Protein AF-A0A1A7YDW0-F1 (afdb_monomer)

Structure (mmCIF, N/CA/C/O backbone):
data_AF-A0A1A7YDW0-F1
#
_entry.id   AF-A0A1A7YDW0-F1
#
loop_
_atom_site.group_PDB
_atom_site.id
_atom_site.type_symbol
_atom_site.label_atom_id
_atom_site.label_alt_id
_atom_site.label_comp_id
_atom_site.label_asym_id
_atom_site.label_entity_id
_atom_site.label_seq_id
_atom_site.pdbx_PDB_ins_code
_atom_site.Cartn_x
_atom_site.Cartn_y
_atom_site.Cartn_z
_atom_site.occupancy
_atom_site.B_iso_or_equiv
_atom_site.auth_seq_id
_atom_site.auth_comp_id
_atom_site.auth_asym_id
_atom_site.auth_atom_id
_atom_site.pdbx_PDB_model_num
ATOM 1 N N . LEU A 1 1 ? 49.584 49.340 -18.181 1.00 40.53 1 LEU A N 1
ATOM 2 C CA . LEU A 1 1 ? 50.463 48.205 -17.830 1.00 40.53 1 LEU A CA 1
ATOM 3 C C . LEU A 1 1 ? 49.726 47.311 -16.850 1.00 40.53 1 LEU A C 1
ATOM 5 O O . LEU A 1 1 ? 49.251 47.795 -15.830 1.00 40.53 1 LEU A O 1
ATOM 9 N N . SER A 1 2 ? 49.562 46.062 -17.277 1.00 46.06 2 SER A N 1
ATOM 10 C CA . SER A 1 2 ? 48.830 44.957 -16.660 1.00 46.06 2 SER A CA 1
ATOM 11 C C . SER A 1 2 ? 49.017 44.860 -15.138 1.00 46.06 2 SER A C 1
ATOM 13 O O . SER A 1 2 ? 50.140 44.818 -14.640 1.00 46.06 2 SER A O 1
ATOM 15 N N . LYS A 1 3 ? 47.900 44.795 -14.405 1.00 44.88 3 LYS A N 1
ATOM 16 C CA . LYS A 1 3 ? 47.827 44.070 -13.129 1.00 44.88 3 LYS A CA 1
ATOM 17 C C . LYS A 1 3 ? 46.928 42.851 -13.330 1.00 44.88 3 LYS A C 1
ATOM 19 O O . LYS A 1 3 ? 45.942 42.673 -12.620 1.00 44.88 3 LYS A O 1
ATOM 24 N N . GLU A 1 4 ? 47.242 42.034 -14.330 1.00 51.34 4 GLU A N 1
ATOM 25 C CA . GLU A 1 4 ? 46.789 40.648 -14.338 1.00 51.34 4 GLU A CA 1
ATOM 26 C C . GLU A 1 4 ? 47.361 39.995 -13.085 1.00 51.34 4 GLU A C 1
ATOM 28 O O . GLU A 1 4 ? 48.574 39.884 -12.902 1.00 51.34 4 GLU A O 1
ATOM 33 N N . ARG A 1 5 ? 46.469 39.625 -12.167 1.00 51.72 5 ARG A N 1
ATOM 34 C CA . ARG A 1 5 ? 46.835 38.696 -11.108 1.00 51.72 5 ARG A CA 1
ATOM 35 C C . ARG A 1 5 ? 47.106 37.358 -11.809 1.00 51.72 5 ARG A C 1
ATOM 37 O O . ARG A 1 5 ? 46.200 36.868 -12.476 1.00 51.72 5 ARG A O 1
ATOM 44 N N . PRO A 1 6 ? 48.308 36.774 -11.684 1.00 51.59 6 PRO A N 1
ATOM 45 C CA . PRO A 1 6 ? 48.736 35.635 -12.502 1.00 51.59 6 PRO A CA 1
ATOM 46 C C . PRO A 1 6 ? 48.024 34.310 -12.180 1.00 51.59 6 PRO A C 1
ATOM 48 O O . PRO A 1 6 ? 48.336 33.291 -12.785 1.00 51.59 6 PRO A O 1
ATOM 51 N N . PHE A 1 7 ? 47.058 34.304 -11.256 1.00 53.78 7 PHE A N 1
ATOM 52 C CA . PHE A 1 7 ? 46.314 33.113 -10.861 1.00 53.78 7 PHE A CA 1
ATOM 53 C C . PHE A 1 7 ? 44.828 33.444 -10.711 1.00 53.78 7 PHE A C 1
ATOM 55 O O . PHE A 1 7 ? 44.466 34.426 -10.055 1.00 53.78 7 PHE A O 1
ATOM 62 N N . LEU A 1 8 ? 43.969 32.600 -11.289 1.00 61.53 8 LEU A N 1
ATOM 63 C CA . LEU A 1 8 ? 42.549 32.555 -10.954 1.00 61.53 8 LEU A CA 1
ATOM 64 C C . LEU A 1 8 ? 42.448 32.200 -9.467 1.00 61.53 8 LEU A C 1
ATOM 66 O O . LEU A 1 8 ? 42.789 31.090 -9.063 1.00 61.53 8 LEU A O 1
ATOM 70 N N . LEU A 1 9 ? 42.032 33.158 -8.638 1.00 71.75 9 LEU A N 1
ATOM 71 C CA . LEU A 1 9 ? 41.680 32.879 -7.250 1.00 71.75 9 LEU A CA 1
ATOM 72 C C . LEU A 1 9 ? 40.451 31.971 -7.288 1.00 71.75 9 LEU A C 1
ATOM 74 O O . LEU A 1 9 ? 39.355 32.424 -7.613 1.00 71.75 9 LEU A O 1
ATOM 78 N N . LEU A 1 10 ? 40.663 30.682 -7.026 1.00 79.94 10 LEU A N 1
ATOM 79 C CA . LEU A 1 10 ? 39.571 29.726 -6.944 1.00 79.94 10 LEU A CA 1
ATOM 80 C C . LEU A 1 10 ? 38.625 30.149 -5.806 1.00 79.94 10 LEU A C 1
ATOM 82 O O . LEU A 1 10 ? 39.097 30.617 -4.762 1.00 79.94 10 LEU A O 1
ATOM 86 N N . PRO A 1 11 ? 37.304 29.987 -5.983 1.00 86.50 11 PRO A N 1
ATOM 87 C CA . PRO A 1 11 ? 36.348 30.198 -4.908 1.00 86.50 11 PRO A CA 1
ATOM 88 C C . PRO A 1 11 ? 36.708 29.346 -3.680 1.00 86.50 11 PRO A C 1
ATOM 90 O O . PRO A 1 11 ? 37.194 28.220 -3.839 1.00 86.50 11 PRO A O 1
ATOM 93 N N . PRO A 1 12 ? 36.462 29.841 -2.455 1.00 91.38 12 PRO A N 1
ATOM 94 C CA . PRO A 1 12 ? 36.747 29.093 -1.237 1.00 91.38 12 PRO A CA 1
ATOM 95 C C . PRO A 1 12 ? 35.897 27.817 -1.163 1.00 91.38 12 PRO A C 1
ATOM 97 O O . PRO A 1 12 ? 34.768 27.788 -1.651 1.00 91.38 12 PRO A O 1
ATOM 100 N N . LEU A 1 13 ? 36.407 26.783 -0.484 1.00 90.81 13 LEU A N 1
ATOM 101 C CA . LEU A 1 13 ? 35.738 25.479 -0.342 1.00 90.81 13 LEU A CA 1
ATOM 102 C C . LEU A 1 13 ? 34.288 25.594 0.158 1.00 90.81 13 LEU A C 1
ATOM 104 O O . LEU A 1 13 ? 33.418 24.860 -0.295 1.00 90.81 13 LEU A O 1
ATOM 108 N N . MET A 1 14 ? 34.010 26.548 1.049 1.00 93.19 14 MET A N 1
ATOM 109 C CA . MET A 1 14 ? 32.658 26.780 1.564 1.00 93.19 14 MET A CA 1
ATOM 110 C C . MET A 1 14 ? 31.649 27.143 0.475 1.00 93.19 14 MET A C 1
ATOM 112 O O . MET A 1 14 ? 30.486 26.756 0.569 1.00 93.19 14 MET A O 1
ATOM 116 N N . GLU A 1 15 ? 32.082 27.854 -0.564 1.00 93.38 15 GLU A N 1
ATOM 117 C CA . GLU A 1 15 ? 31.198 28.233 -1.663 1.00 93.38 15 GLU A CA 1
ATOM 118 C C . GLU A 1 15 ? 30.933 27.046 -2.590 1.00 93.38 15 GLU A C 1
ATOM 120 O O . GLU A 1 15 ? 29.806 26.843 -3.034 1.00 93.38 15 GLU A O 1
ATOM 125 N N . TRP A 1 16 ? 31.937 26.184 -2.774 1.00 94.00 16 TRP A N 1
ATOM 126 C CA . TRP A 1 16 ? 31.752 24.899 -3.442 1.00 94.00 16 TRP A CA 1
ATOM 127 C C . TRP A 1 16 ? 30.755 24.007 -2.700 1.00 94.00 16 TRP A C 1
ATOM 129 O O . TRP A 1 16 ? 29.859 23.439 -3.316 1.00 94.00 16 TRP A O 1
ATOM 139 N N . MET A 1 17 ? 30.874 23.911 -1.373 1.00 94.12 17 MET A N 1
ATOM 140 C CA . MET A 1 17 ? 29.953 23.119 -0.555 1.00 94.12 17 MET A CA 1
ATOM 141 C C . MET A 1 17 ? 28.524 23.654 -0.644 1.00 94.12 17 MET A C 1
ATOM 143 O O . MET A 1 17 ? 27.602 22.877 -0.870 1.00 94.12 17 MET A O 1
ATOM 147 N N . ARG A 1 18 ? 28.335 24.975 -0.523 1.00 96.50 18 ARG A N 1
ATOM 148 C CA . ARG A 1 18 ? 27.013 25.611 -0.601 1.00 96.50 18 ARG A CA 1
ATOM 149 C C . ARG A 1 18 ? 26.307 25.289 -1.919 1.00 96.50 18 ARG A C 1
ATOM 151 O O . ARG A 1 18 ? 25.168 24.836 -1.902 1.00 96.50 18 ARG A O 1
ATOM 158 N N . VAL A 1 19 ? 26.976 25.510 -3.049 1.00 95.12 19 VAL A N 1
ATOM 159 C CA . VAL A 1 19 ? 26.371 25.323 -4.377 1.00 95.12 19 VAL A CA 1
ATOM 160 C C . VAL A 1 19 ? 26.138 23.839 -4.681 1.00 95.12 19 VAL A C 1
ATOM 162 O O . VAL A 1 19 ? 25.084 23.485 -5.211 1.00 95.12 19 VAL A O 1
ATOM 165 N N . ALA A 1 20 ? 27.052 22.953 -4.272 1.00 94.69 20 ALA A N 1
ATOM 166 C CA . ALA A 1 20 ? 26.887 21.514 -4.468 1.00 94.69 20 ALA A CA 1
ATOM 167 C C . ALA A 1 20 ? 25.724 20.944 -3.636 1.00 94.69 20 ALA A C 1
ATOM 169 O O . ALA A 1 20 ? 24.960 20.120 -4.138 1.00 94.69 20 ALA A O 1
ATOM 170 N N . ILE A 1 21 ? 25.539 21.423 -2.400 1.00 94.06 21 ILE A N 1
ATOM 171 C CA . ILE A 1 21 ? 24.390 21.058 -1.555 1.00 94.06 21 ILE A CA 1
ATOM 172 C C . ILE A 1 21 ? 23.081 21.509 -2.207 1.00 94.06 21 ILE A C 1
ATOM 174 O O . ILE A 1 21 ? 22.165 20.704 -2.320 1.00 94.06 21 ILE A O 1
ATOM 178 N N . VAL A 1 22 ? 23.010 22.739 -2.724 1.00 94.44 22 VAL A N 1
ATOM 179 C CA . VAL A 1 22 ? 21.810 23.231 -3.427 1.00 94.44 22 VAL A CA 1
ATOM 180 C C . VAL A 1 22 ? 21.475 22.360 -4.646 1.00 94.44 22 VAL A C 1
ATOM 182 O O . VAL A 1 22 ? 20.306 22.056 -4.886 1.00 94.44 22 VAL A O 1
ATOM 185 N N . HIS A 1 23 ? 22.477 21.903 -5.406 1.00 89.12 23 HIS A N 1
ATOM 186 C CA . HIS A 1 23 ? 22.252 20.966 -6.511 1.00 89.12 23 HIS A CA 1
ATOM 187 C C . HIS A 1 23 ? 21.730 19.597 -6.049 1.00 89.12 23 HIS A C 1
ATOM 189 O O . HIS A 1 23 ? 20.875 19.027 -6.736 1.00 89.12 23 HIS A O 1
ATOM 195 N N . ALA A 1 24 ? 22.198 19.092 -4.904 1.00 84.81 24 ALA A N 1
ATOM 196 C CA . ALA A 1 24 ? 21.713 17.851 -4.304 1.00 84.81 24 ALA A CA 1
ATOM 197 C C . ALA A 1 24 ? 20.272 17.995 -3.777 1.00 84.81 24 ALA A C 1
ATOM 199 O O . ALA A 1 24 ? 19.420 17.157 -4.082 1.00 84.81 24 ALA A O 1
ATOM 200 N N . GLU A 1 25 ? 19.967 19.092 -3.079 1.00 84.75 25 GLU A N 1
ATOM 201 C CA . GLU A 1 25 ? 18.628 19.421 -2.572 1.00 84.75 25 GLU A CA 1
ATOM 202 C C . GLU A 1 25 ? 17.615 19.586 -3.706 1.00 84.75 25 GLU A C 1
ATOM 204 O O . GLU A 1 25 ? 16.511 19.045 -3.638 1.00 84.75 25 GLU A O 1
ATOM 209 N N . HIS A 1 26 ? 17.998 20.268 -4.790 1.00 83.38 26 HIS A N 1
ATOM 210 C CA . HIS A 1 26 ? 17.128 20.464 -5.949 1.00 83.38 26 HIS A CA 1
ATOM 211 C C . HIS A 1 26 ? 16.673 19.133 -6.572 1.00 83.38 26 HIS A C 1
ATOM 213 O O . HIS A 1 26 ? 15.526 19.012 -7.003 1.00 83.38 26 HIS A O 1
ATOM 219 N N . ARG A 1 27 ? 17.539 18.109 -6.571 1.00 83.00 27 ARG A N 1
ATOM 220 C CA . ARG A 1 27 ? 17.197 16.743 -7.010 1.00 83.00 27 ARG A CA 1
ATOM 221 C C . ARG A 1 27 ? 16.690 15.835 -5.883 1.00 83.00 27 ARG A C 1
ATOM 223 O O . ARG A 1 27 ? 16.591 14.629 -6.094 1.00 83.00 27 ARG A O 1
ATOM 230 N N . LYS A 1 28 ? 16.378 16.396 -4.710 1.00 74.94 28 LYS A N 1
ATOM 231 C CA . LYS A 1 28 ? 15.877 15.690 -3.518 1.00 74.94 28 LYS A CA 1
ATOM 232 C C . LYS A 1 28 ? 16.808 14.576 -3.012 1.00 74.94 28 LYS A C 1
ATOM 234 O O . LYS A 1 28 ? 16.347 13.513 -2.610 1.00 74.94 28 LYS A O 1
ATOM 239 N N . SER A 1 29 ? 18.119 14.807 -3.037 1.00 71.25 29 SER A N 1
ATOM 240 C CA . SER A 1 29 ? 19.130 13.871 -2.533 1.00 71.25 29 SER A CA 1
ATOM 241 C C . SER A 1 29 ? 19.731 14.344 -1.216 1.00 71.25 29 SER A C 1
ATOM 243 O O . SER A 1 29 ? 20.101 15.506 -1.087 1.00 71.25 29 SER A O 1
ATOM 245 N N . LEU A 1 30 ? 19.902 13.414 -0.272 1.00 78.75 30 LEU A N 1
ATOM 246 C CA . LEU A 1 30 ? 20.562 13.659 1.018 1.00 78.75 30 LEU A CA 1
ATOM 247 C C . LEU A 1 30 ? 22.098 13.665 0.926 1.00 78.75 30 LEU A C 1
ATOM 249 O O . LEU A 1 30 ? 22.771 14.090 1.860 1.00 78.75 30 LEU A O 1
ATOM 253 N N . LEU A 1 31 ? 22.660 13.185 -0.189 1.00 83.69 31 LEU A N 1
ATOM 254 C CA . LEU A 1 31 ? 24.104 13.117 -0.424 1.00 83.69 31 LEU A CA 1
ATOM 255 C C . LEU A 1 31 ? 24.501 13.947 -1.646 1.00 83.69 31 LEU A C 1
ATOM 257 O O . LEU A 1 31 ? 23.820 13.891 -2.674 1.00 83.69 31 LEU A O 1
ATOM 261 N N . VAL A 1 32 ? 25.631 14.649 -1.537 1.00 88.50 32 VAL A N 1
ATOM 262 C CA . VAL A 1 32 ? 26.308 15.340 -2.646 1.00 88.50 32 VAL A CA 1
ATOM 263 C C . VAL A 1 32 ? 27.121 14.323 -3.447 1.00 88.50 32 VAL A C 1
ATOM 265 O O . VAL A 1 32 ? 27.921 13.582 -2.874 1.00 88.50 32 VAL A O 1
ATOM 268 N N . ASP A 1 33 ? 26.940 14.290 -4.765 1.00 87.31 33 ASP A N 1
ATOM 269 C CA . ASP A 1 33 ? 27.677 13.408 -5.669 1.00 87.31 33 ASP A CA 1
ATOM 270 C C . ASP A 1 33 ? 28.693 14.161 -6.547 1.00 87.31 33 ASP A C 1
ATOM 272 O O . ASP A 1 33 ? 28.831 15.386 -6.515 1.00 87.31 33 ASP A O 1
ATOM 276 N N . SER A 1 34 ? 29.444 13.405 -7.354 1.00 87.38 34 SER A N 1
ATOM 277 C CA . SER A 1 34 ? 30.464 13.979 -8.242 1.00 87.38 34 SER A CA 1
ATOM 278 C C . SER A 1 34 ? 29.896 14.933 -9.300 1.00 87.38 34 SER A C 1
ATOM 280 O O . SER A 1 34 ? 30.632 15.767 -9.825 1.00 87.38 34 SER A O 1
ATOM 282 N N . ASP A 1 35 ? 28.617 14.802 -9.651 1.00 86.31 35 ASP A N 1
ATOM 283 C CA . ASP A 1 35 ? 27.967 15.652 -10.636 1.00 86.31 35 ASP A CA 1
ATOM 284 C C . ASP A 1 35 ? 27.522 16.979 -10.025 1.00 86.31 35 ASP A C 1
ATOM 286 O O . ASP A 1 35 ? 27.732 18.011 -10.655 1.00 86.31 35 ASP A O 1
ATOM 290 N N . ASP A 1 36 ? 27.023 16.982 -8.783 1.00 90.44 36 ASP A N 1
ATOM 291 C CA . ASP A 1 36 ? 26.749 18.223 -8.038 1.00 90.44 36 ASP A CA 1
ATOM 292 C C . ASP A 1 36 ? 28.012 19.106 -7.971 1.00 90.44 36 ASP A C 1
ATOM 294 O O . ASP A 1 36 ? 27.953 20.322 -8.172 1.00 90.44 36 ASP A O 1
ATOM 298 N N . VAL A 1 37 ? 29.181 18.483 -7.774 1.00 91.81 37 VAL A N 1
ATOM 299 C CA . VAL A 1 37 ? 30.485 19.168 -7.758 1.00 91.81 37 VAL A CA 1
ATOM 300 C C . VAL A 1 37 ? 30.878 19.680 -9.149 1.00 91.81 37 VAL A C 1
ATOM 302 O O . VAL A 1 37 ? 31.404 20.787 -9.264 1.00 91.81 37 VAL A O 1
ATOM 305 N N . ARG A 1 38 ? 30.600 18.928 -10.224 1.00 89.75 38 ARG A N 1
ATOM 306 C CA . ARG A 1 38 ? 30.843 19.392 -11.604 1.00 89.75 38 ARG A CA 1
ATOM 307 C C . ARG A 1 38 ? 29.935 20.560 -11.986 1.00 89.75 38 ARG A C 1
ATOM 309 O O . ARG A 1 38 ? 30.428 21.530 -12.552 1.00 89.75 38 ARG A O 1
ATOM 316 N N . GLN A 1 39 ? 28.649 20.518 -11.637 1.00 89.19 39 GLN A N 1
ATOM 317 C CA . GLN A 1 39 ? 27.735 21.637 -11.901 1.00 89.19 39 GLN A CA 1
ATOM 318 C C . GLN A 1 39 ? 28.127 22.881 -11.097 1.00 89.19 39 GLN A C 1
ATOM 320 O O . GLN A 1 39 ? 28.134 23.991 -11.626 1.00 89.19 39 GLN A O 1
ATOM 325 N N . THR A 1 40 ? 28.577 22.681 -9.858 1.00 92.38 40 THR A N 1
ATOM 326 C CA . THR A 1 40 ? 29.183 23.745 -9.052 1.00 92.38 40 THR A CA 1
ATOM 327 C C . THR A 1 40 ? 30.408 24.351 -9.736 1.00 92.38 40 THR A C 1
ATOM 329 O O . THR A 1 40 ? 30.526 25.573 -9.814 1.00 92.38 40 THR A O 1
ATOM 332 N N . ALA A 1 41 ? 31.293 23.519 -10.292 1.00 90.31 41 ALA A N 1
ATOM 333 C CA . ALA A 1 41 ? 32.462 23.981 -11.036 1.00 90.31 41 ALA A CA 1
ATOM 334 C C . ALA A 1 41 ? 32.066 24.826 -12.258 1.00 90.31 41 ALA A C 1
ATOM 336 O O . ALA A 1 41 ? 32.668 25.873 -12.482 1.00 90.31 41 ALA A O 1
ATOM 337 N N . ARG A 1 42 ? 31.021 24.421 -12.998 1.00 87.56 42 ARG A N 1
ATOM 338 C CA . ARG A 1 42 ? 30.468 25.169 -14.145 1.00 87.56 42 ARG A CA 1
ATOM 339 C C . ARG A 1 42 ? 30.049 26.588 -13.767 1.00 87.56 42 ARG A C 1
ATOM 341 O O . ARG A 1 42 ? 30.223 27.515 -14.551 1.00 87.56 42 ARG A O 1
ATOM 348 N N . LEU A 1 43 ? 29.458 26.740 -12.582 1.00 88.44 43 LEU A N 1
ATOM 349 C CA . LEU A 1 43 ? 28.940 28.016 -12.089 1.00 88.44 43 LEU A CA 1
ATOM 350 C C . LEU A 1 43 ? 30.038 28.900 -11.498 1.00 88.44 43 LEU A C 1
ATOM 352 O O . LEU A 1 43 ? 30.026 30.113 -11.697 1.00 88.44 43 LEU A O 1
ATOM 356 N N . LEU A 1 44 ? 30.969 28.303 -10.754 1.00 90.00 44 LEU A N 1
ATOM 357 C CA . LEU A 1 44 ? 31.950 29.050 -9.972 1.00 90.00 44 LEU A CA 1
ATOM 358 C C . LEU A 1 44 ? 33.274 29.307 -10.707 1.00 90.00 44 LEU A C 1
ATOM 360 O O . LEU A 1 44 ? 34.034 30.178 -10.279 1.00 90.00 44 LEU A O 1
ATOM 364 N N . LEU A 1 45 ? 33.576 28.569 -11.781 1.00 88.19 45 LEU A N 1
ATOM 365 C CA . LEU A 1 45 ? 34.826 28.695 -12.532 1.00 88.19 45 LEU A CA 1
ATOM 366 C C . LEU A 1 45 ? 34.581 29.259 -13.942 1.00 88.19 45 LEU A C 1
ATOM 368 O O . LEU A 1 45 ? 34.128 28.533 -14.830 1.00 88.19 45 LEU A O 1
ATOM 372 N N . PRO A 1 46 ? 34.928 30.537 -14.193 1.00 78.94 46 PRO A N 1
ATOM 373 C CA . PRO A 1 46 ? 34.811 31.136 -15.518 1.00 78.94 46 PRO A CA 1
ATOM 374 C C . PRO A 1 46 ? 35.653 30.378 -16.552 1.00 78.94 46 PRO A C 1
ATOM 376 O O . PRO A 1 46 ? 36.851 30.181 -16.358 1.00 78.94 46 PRO A O 1
ATOM 379 N N . GLY A 1 47 ? 35.035 29.984 -17.667 1.00 74.69 47 GLY A N 1
ATOM 380 C CA . GLY A 1 47 ? 35.718 29.319 -18.784 1.00 74.69 47 GLY A CA 1
ATOM 381 C C . GLY A 1 47 ? 35.904 27.806 -18.637 1.00 74.69 47 GLY A C 1
ATOM 382 O O . GLY A 1 47 ? 36.446 27.186 -19.550 1.00 74.69 47 GLY A O 1
ATOM 383 N N . LEU A 1 48 ? 35.443 27.195 -17.538 1.00 78.31 48 LEU A N 1
ATOM 384 C CA . LEU A 1 48 ? 35.397 25.740 -17.416 1.00 78.31 48 LEU A CA 1
ATOM 385 C C . LEU A 1 48 ? 34.108 25.203 -18.052 1.00 78.31 48 LEU A C 1
ATOM 387 O O . LEU A 1 48 ? 33.049 25.194 -17.423 1.00 78.31 48 LEU A O 1
ATOM 391 N N . ASP A 1 49 ? 34.202 24.725 -19.292 1.00 70.06 49 ASP A N 1
ATOM 392 C CA . ASP A 1 49 ? 33.082 24.050 -19.948 1.00 70.06 49 ASP A CA 1
ATOM 393 C C . ASP A 1 49 ? 33.047 22.581 -19.514 1.00 70.06 49 ASP A C 1
ATOM 395 O O . ASP A 1 49 ? 33.693 21.704 -20.084 1.00 70.06 49 ASP A O 1
ATOM 399 N N . CYS A 1 50 ? 32.356 22.327 -18.409 1.00 71.94 50 CYS A N 1
ATOM 400 C CA . CYS A 1 50 ? 31.987 20.979 -18.006 1.00 71.94 50 CYS A CA 1
ATOM 401 C C . CYS A 1 50 ? 30.571 20.697 -18.492 1.00 71.94 50 CYS A C 1
ATOM 403 O O . CYS A 1 50 ? 29.694 21.555 -18.376 1.00 71.94 50 CYS A O 1
ATOM 405 N N . GLU A 1 51 ? 30.357 19.500 -19.034 1.00 74.50 51 GLU A N 1
ATOM 406 C CA . GLU A 1 51 ? 29.059 19.091 -19.565 1.00 74.50 51 GLU A CA 1
ATOM 407 C C . GLU A 1 51 ? 27.945 19.377 -18.542 1.00 74.50 51 GLU A C 1
ATOM 409 O O . GLU A 1 51 ? 28.076 18.994 -17.366 1.00 74.50 51 GLU A O 1
ATOM 414 N N . PRO A 1 52 ? 26.856 20.063 -18.949 1.00 75.25 52 PRO A N 1
ATOM 415 C CA . PRO A 1 52 ? 25.676 20.196 -18.111 1.00 75.25 52 PRO A CA 1
ATOM 416 C C . PRO A 1 52 ? 25.264 18.823 -17.593 1.00 75.25 52 PRO A C 1
ATOM 418 O O . PRO A 1 52 ? 25.428 17.825 -18.304 1.00 75.25 52 PRO A O 1
ATOM 421 N N . ARG A 1 53 ? 24.718 18.771 -16.3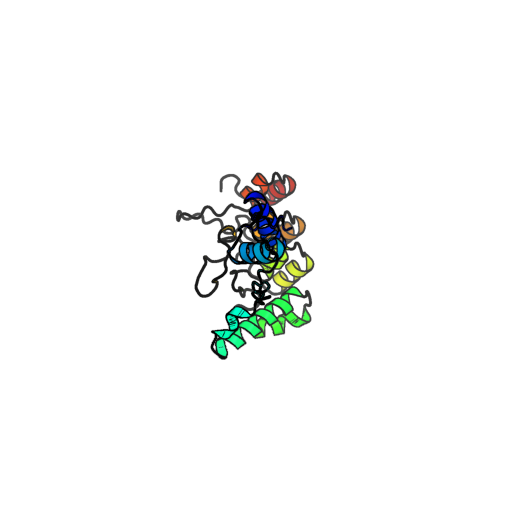70 1.00 72.44 53 ARG A N 1
ATOM 422 C CA . ARG A 1 53 ? 24.171 17.534 -15.803 1.00 72.44 53 ARG A CA 1
ATOM 423 C C . ARG A 1 53 ? 23.295 16.926 -16.875 1.00 72.44 53 ARG A C 1
ATOM 425 O O . ARG A 1 53 ? 22.282 17.517 -17.252 1.00 72.44 53 ARG A O 1
ATOM 432 N N . GLN A 1 54 ? 23.710 15.774 -17.393 1.00 63.31 54 GLN A N 1
ATOM 433 C CA . GLN A 1 54 ? 22.886 15.076 -18.355 1.00 63.31 54 GLN A CA 1
ATOM 434 C C . GLN A 1 54 ? 21.575 14.824 -17.631 1.00 63.31 54 GLN A C 1
ATOM 436 O O . GLN A 1 54 ? 21.574 14.186 -16.575 1.00 63.31 54 GLN A O 1
ATOM 441 N N . LEU A 1 55 ? 20.479 15.365 -18.171 1.00 51.47 55 LEU A N 1
ATOM 442 C CA . LEU A 1 55 ? 19.130 14.978 -17.790 1.00 51.47 55 LEU A CA 1
ATOM 443 C C . LEU A 1 55 ? 18.980 13.530 -18.235 1.00 51.47 55 LEU A C 1
ATOM 445 O O . LEU A 1 55 ? 18.376 13.216 -19.257 1.00 51.47 55 LEU A O 1
ATOM 449 N N . ARG A 1 56 ? 19.642 12.634 -17.510 1.00 45.47 56 ARG A N 1
ATOM 450 C CA . ARG A 1 56 ? 19.389 11.225 -17.618 1.00 45.47 56 ARG A CA 1
ATOM 451 C C . ARG A 1 56 ? 17.957 11.089 -17.128 1.00 45.47 56 ARG A C 1
ATOM 453 O O . ARG A 1 56 ? 17.665 11.526 -16.011 1.00 45.47 56 ARG A O 1
ATOM 460 N N . PRO A 1 57 ? 17.058 10.506 -17.923 1.00 40.47 57 PRO A N 1
ATOM 461 C CA . PRO A 1 57 ? 15.824 9.978 -17.390 1.00 40.47 57 PRO A CA 1
ATOM 462 C C . PRO A 1 57 ? 16.205 8.786 -16.496 1.00 40.47 57 PRO A C 1
ATOM 464 O O . PRO A 1 57 ? 16.016 7.630 -16.854 1.00 40.47 57 PRO A O 1
ATOM 467 N N . GLU A 1 58 ? 16.804 9.056 -15.334 1.00 40.62 58 GLU A N 1
ATOM 468 C CA . GLU A 1 58 ? 16.857 8.094 -14.230 1.00 40.62 58 GLU A CA 1
ATOM 469 C C . GLU A 1 58 ? 15.458 7.986 -13.586 1.00 40.62 58 GLU A C 1
ATOM 471 O O . GLU A 1 58 ? 15.220 7.148 -12.727 1.00 40.62 58 GLU A O 1
ATOM 476 N N . CYS A 1 59 ? 14.477 8.763 -14.061 1.00 36.44 59 CYS A N 1
ATOM 477 C CA . CYS A 1 59 ? 13.070 8.427 -13.918 1.00 36.44 59 CYS A CA 1
ATOM 478 C C . CYS A 1 59 ? 12.737 7.255 -14.859 1.00 36.44 59 CYS A C 1
ATOM 480 O O . CYS A 1 59 ? 12.516 7.443 -16.054 1.00 36.44 59 CYS A O 1
ATOM 482 N N . CYS A 1 60 ? 12.698 6.049 -14.294 1.00 40.84 60 CYS A N 1
ATOM 483 C CA . CYS A 1 60 ? 12.074 4.827 -14.826 1.00 40.84 60 CYS A CA 1
ATOM 484 C C . CYS A 1 60 ? 12.700 4.171 -16.080 1.00 40.84 60 CYS A C 1
ATOM 486 O O . CYS A 1 60 ? 12.605 2.954 -16.218 1.00 40.84 60 CYS A O 1
ATOM 488 N N . PHE A 1 61 ? 13.369 4.898 -16.985 1.00 38.91 61 PHE A N 1
ATOM 489 C CA . PHE A 1 61 ? 13.710 4.351 -18.312 1.00 38.91 61 PHE A CA 1
ATOM 490 C C . PHE A 1 61 ? 15.102 3.707 -18.452 1.00 38.91 61 PHE A C 1
ATOM 492 O O . PHE A 1 61 ? 15.318 2.930 -19.388 1.00 38.91 61 PHE A O 1
ATOM 499 N N . SER A 1 62 ? 16.057 3.976 -17.552 1.00 42.94 62 SER A N 1
ATOM 500 C CA . SER A 1 62 ? 17.420 3.416 -17.653 1.00 42.94 62 SER A CA 1
ATOM 501 C C . SER A 1 62 ? 17.473 1.892 -17.451 1.00 42.94 62 SER A C 1
ATOM 503 O O . SER A 1 62 ? 18.348 1.234 -18.020 1.00 42.94 62 SER A O 1
ATOM 505 N N . SER A 1 63 ? 16.486 1.308 -16.759 1.00 51.94 63 SER A N 1
ATOM 506 C CA . SER A 1 63 ? 16.380 -0.146 -16.557 1.00 51.94 63 SER A CA 1
ATOM 507 C C . SER A 1 63 ? 16.044 -0.935 -17.830 1.00 51.94 63 SER A C 1
ATOM 509 O O . SER A 1 63 ? 16.482 -2.075 -17.959 1.00 51.94 63 SER A O 1
ATOM 511 N N . PHE A 1 64 ? 15.334 -0.358 -18.809 1.00 50.34 64 PHE A N 1
ATOM 512 C CA . PHE A 1 64 ? 14.851 -1.125 -19.971 1.00 50.34 64 PHE A CA 1
ATOM 513 C C . PHE A 1 64 ? 15.941 -1.480 -20.986 1.00 50.34 64 PHE A C 1
ATOM 515 O O . PHE A 1 64 ? 15.805 -2.463 -21.706 1.00 50.34 64 PHE A O 1
ATOM 522 N N . LYS A 1 65 ? 17.050 -0.728 -21.045 1.00 50.66 65 LYS A N 1
ATOM 523 C CA . LYS A 1 65 ? 18.107 -0.956 -22.054 1.00 50.66 65 LYS A CA 1
ATOM 524 C C . LYS A 1 65 ? 18.840 -2.294 -21.898 1.00 50.66 65 LYS A C 1
ATOM 526 O O . LYS A 1 65 ? 19.581 -2.679 -22.796 1.00 50.66 65 LYS A O 1
ATOM 531 N N . ARG A 1 66 ? 18.684 -2.963 -20.752 1.00 65.50 66 ARG A N 1
ATOM 532 C CA . ARG A 1 66 ? 19.346 -4.237 -20.423 1.00 65.50 66 ARG A CA 1
ATOM 533 C C . ARG A 1 66 ? 18.370 -5.411 -20.324 1.00 65.50 66 ARG A C 1
ATOM 535 O O . ARG A 1 66 ? 18.817 -6.516 -20.034 1.00 65.50 66 ARG A O 1
ATOM 542 N N . LEU A 1 67 ? 17.076 -5.172 -20.532 1.00 75.38 67 LEU A N 1
ATOM 543 C CA . LEU A 1 67 ? 16.056 -6.214 -20.513 1.00 75.38 67 LEU A CA 1
ATOM 544 C C . LEU A 1 67 ? 15.959 -6.865 -21.892 1.00 75.38 67 LEU A C 1
ATOM 546 O O . LEU A 1 67 ? 16.104 -6.198 -22.918 1.00 75.38 67 LEU A O 1
ATOM 550 N N . ASP A 1 68 ? 15.700 -8.169 -21.915 1.00 89.00 68 ASP A N 1
ATOM 551 C CA . ASP A 1 68 ? 15.236 -8.811 -23.139 1.00 89.00 68 ASP A CA 1
ATOM 552 C C . ASP A 1 68 ? 13.813 -8.334 -23.494 1.00 89.00 68 ASP A C 1
ATOM 554 O O . ASP A 1 68 ? 13.142 -7.645 -22.718 1.00 89.00 68 ASP A O 1
ATOM 558 N N . SER A 1 69 ? 13.341 -8.684 -24.693 1.00 90.12 69 SER A N 1
ATOM 559 C CA . SER A 1 69 ? 12.025 -8.247 -25.170 1.00 90.12 69 SER A CA 1
ATOM 560 C C . SER A 1 69 ? 10.883 -8.676 -24.251 1.00 90.12 69 SER A C 1
ATOM 562 O O . SER A 1 69 ? 9.908 -7.941 -24.122 1.00 90.12 69 SER A O 1
ATOM 564 N N . LYS A 1 70 ? 10.985 -9.852 -23.619 1.00 91.69 70 LYS A N 1
ATOM 565 C CA . LYS A 1 70 ? 9.928 -10.385 -22.759 1.00 91.69 70 LYS A CA 1
ATOM 566 C C . LYS A 1 70 ? 9.877 -9.620 -21.439 1.00 91.69 70 LYS A C 1
ATOM 568 O O . LYS A 1 70 ? 8.828 -9.096 -21.092 1.00 91.69 70 LYS A O 1
ATOM 573 N N . ALA A 1 71 ? 11.016 -9.472 -20.769 1.00 86.38 71 ALA A N 1
ATOM 574 C CA . ALA A 1 71 ? 11.115 -8.731 -19.518 1.00 86.38 71 ALA A CA 1
ATOM 575 C C . ALA A 1 71 ? 10.742 -7.248 -19.688 1.00 86.38 71 ALA A C 1
ATOM 577 O O . ALA A 1 71 ? 10.164 -6.649 -18.782 1.00 86.38 71 ALA A O 1
ATOM 578 N N . ALA A 1 72 ? 11.024 -6.652 -20.852 1.00 86.81 72 ALA A N 1
ATOM 579 C CA . ALA A 1 72 ? 10.556 -5.306 -21.164 1.00 86.81 72 ALA A CA 1
ATOM 580 C C . ALA A 1 72 ? 9.019 -5.235 -21.235 1.00 86.81 72 ALA A C 1
ATOM 582 O O . ALA A 1 72 ? 8.438 -4.340 -20.628 1.00 86.81 72 ALA A O 1
ATOM 583 N N . ILE A 1 73 ? 8.367 -6.173 -21.936 1.00 91.19 73 ILE A N 1
ATOM 584 C CA . ILE A 1 73 ? 6.897 -6.243 -22.034 1.00 91.19 73 ILE A CA 1
ATOM 585 C C . ILE A 1 73 ? 6.270 -6.468 -20.656 1.00 91.19 73 ILE A C 1
ATOM 587 O O . ILE A 1 73 ? 5.346 -5.745 -20.297 1.00 91.19 73 ILE A O 1
ATOM 591 N N . ASP A 1 74 ? 6.800 -7.411 -19.876 1.00 89.88 74 ASP A N 1
ATOM 592 C CA . ASP A 1 74 ? 6.301 -7.709 -18.530 1.00 89.88 74 ASP A CA 1
ATOM 593 C C . ASP A 1 74 ? 6.362 -6.454 -17.642 1.00 89.88 74 ASP A C 1
ATOM 595 O O . ASP A 1 74 ? 5.391 -6.118 -16.966 1.00 89.88 74 ASP A O 1
ATOM 599 N N . LYS A 1 75 ? 7.457 -5.685 -17.726 1.00 88.00 75 LYS A N 1
ATOM 600 C CA . LYS A 1 75 ? 7.598 -4.414 -17.004 1.00 88.00 75 LYS A CA 1
ATOM 601 C C . LYS A 1 75 ? 6.638 -3.328 -17.503 1.00 88.00 75 LYS A C 1
ATOM 603 O O . LYS A 1 75 ? 6.072 -2.606 -16.689 1.00 88.00 75 LYS A O 1
ATOM 608 N N . PHE A 1 76 ? 6.407 -3.216 -18.813 1.00 91.50 76 PHE A N 1
ATOM 609 C CA . PHE A 1 76 ? 5.403 -2.286 -19.347 1.00 91.50 76 PHE A CA 1
ATOM 610 C C . PHE A 1 76 ? 3.985 -2.635 -18.884 1.00 91.50 76 PHE A C 1
ATOM 612 O O . PHE A 1 76 ? 3.220 -1.735 -18.540 1.00 91.50 76 PHE A O 1
ATOM 619 N N . ASN A 1 77 ? 3.640 -3.923 -18.865 1.00 94.50 77 ASN A N 1
ATOM 620 C CA . ASN A 1 77 ? 2.339 -4.393 -18.397 1.00 94.50 77 ASN A CA 1
ATOM 621 C C . ASN A 1 77 ? 2.167 -4.147 -16.897 1.00 94.50 77 ASN A C 1
ATOM 623 O O . ASN A 1 77 ? 1.102 -3.689 -16.489 1.00 94.50 77 ASN A O 1
ATOM 627 N N . LEU A 1 78 ? 3.221 -4.366 -16.105 1.00 93.25 78 LEU A N 1
ATOM 628 C CA . LEU A 1 78 ? 3.255 -4.025 -14.685 1.00 93.25 78 LEU A CA 1
ATOM 629 C C . LEU A 1 78 ? 2.992 -2.526 -14.472 1.00 93.25 78 LEU A C 1
ATOM 631 O O . LEU A 1 78 ? 2.032 -2.162 -13.797 1.00 93.25 78 LEU A O 1
ATOM 635 N N . ASP A 1 79 ? 3.775 -1.655 -15.118 1.00 91.50 79 ASP A N 1
ATOM 636 C CA . ASP A 1 79 ? 3.633 -0.197 -15.001 1.00 91.50 79 ASP A CA 1
ATOM 637 C C . ASP A 1 79 ? 2.236 0.284 -15.429 1.00 91.50 79 ASP A C 1
ATOM 639 O O . ASP A 1 79 ? 1.646 1.170 -14.801 1.00 91.50 79 ASP A O 1
ATOM 643 N N . LEU A 1 80 ? 1.695 -0.282 -16.514 1.00 94.88 80 LEU A N 1
ATOM 644 C CA . LEU A 1 80 ? 0.361 0.050 -17.002 1.00 94.88 80 LEU A CA 1
ATOM 645 C C . LEU A 1 80 ? -0.722 -0.437 -16.035 1.00 94.88 80 LEU A C 1
ATOM 647 O O . LEU A 1 80 ? -1.596 0.352 -15.680 1.00 94.88 80 LEU A O 1
ATOM 651 N N . GLY A 1 81 ?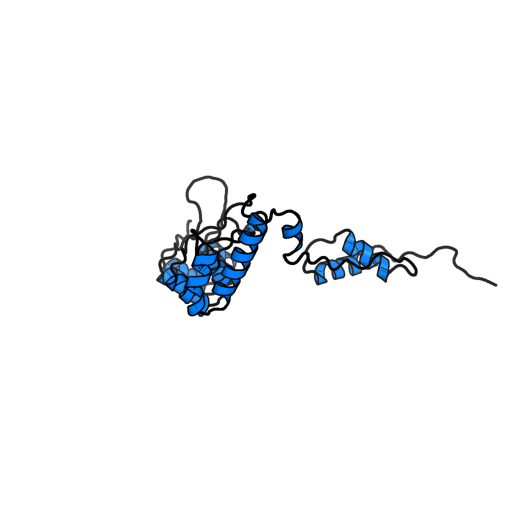 -0.640 -1.683 -15.568 1.00 95.75 81 GLY A N 1
ATOM 652 C CA . GLY A 1 81 ? -1.565 -2.255 -14.591 1.00 95.75 81 GLY A CA 1
ATOM 653 C C . GLY A 1 81 ? -1.610 -1.437 -13.299 1.00 95.75 81 GLY A C 1
ATOM 654 O O . GLY A 1 81 ? -2.691 -1.068 -12.842 1.00 95.75 81 GLY A O 1
ATOM 655 N N . PHE A 1 82 ? -0.451 -1.026 -12.775 1.00 92.94 82 PHE A N 1
ATOM 656 C CA . PHE A 1 82 ? -0.373 -0.129 -11.616 1.00 92.94 82 PHE A CA 1
ATOM 657 C C . PHE A 1 82 ? -1.050 1.220 -11.875 1.00 92.94 82 PHE A C 1
ATOM 659 O O . PHE A 1 82 ? -1.806 1.700 -11.032 1.00 92.94 82 PHE A O 1
ATOM 666 N N . ARG A 1 83 ? -0.833 1.846 -13.039 1.00 92.88 83 ARG A N 1
ATOM 667 C CA . ARG A 1 83 ? -1.521 3.105 -13.389 1.00 92.88 83 ARG A CA 1
ATOM 668 C C . ARG A 1 83 ? -3.030 2.926 -13.516 1.00 92.88 83 ARG A C 1
ATOM 670 O O . ARG A 1 83 ? -3.774 3.835 -13.157 1.00 92.88 83 ARG A O 1
ATOM 677 N N . MET A 1 84 ? -3.474 1.786 -14.038 1.00 95.94 84 MET A N 1
ATOM 678 C CA . MET A 1 84 ? -4.893 1.465 -14.170 1.00 95.94 84 MET A CA 1
ATOM 679 C C . MET A 1 84 ? -5.556 1.311 -12.803 1.00 95.94 84 MET A C 1
ATOM 681 O O . MET A 1 84 ? -6.630 1.870 -12.601 1.00 95.94 84 MET A O 1
ATOM 685 N N . LEU A 1 85 ? -4.896 0.654 -11.849 1.00 94.75 85 LEU A N 1
ATOM 686 C CA . LEU A 1 85 ? -5.386 0.566 -10.472 1.00 94.75 85 LEU A CA 1
ATOM 687 C C . LEU A 1 85 ? -5.358 1.936 -9.776 1.00 94.75 85 LEU A C 1
ATOM 689 O O . LEU A 1 85 ? -6.371 2.379 -9.246 1.00 94.75 85 LEU A O 1
ATOM 693 N N . ASN A 1 86 ? -4.251 2.674 -9.873 1.00 87.94 86 ASN A N 1
ATOM 694 C CA . ASN A 1 86 ? -4.069 3.952 -9.171 1.00 87.94 86 ASN A CA 1
ATOM 695 C C . ASN A 1 86 ? -4.901 5.124 -9.724 1.00 87.94 86 ASN A C 1
ATOM 697 O O . ASN A 1 86 ? -4.885 6.205 -9.144 1.00 87.94 86 ASN A O 1
ATOM 701 N N . CYS A 1 87 ? -5.619 4.960 -10.840 1.00 88.75 87 CYS A N 1
ATOM 702 C CA . CYS A 1 87 ? -6.470 6.028 -11.377 1.00 88.75 87 CYS A CA 1
ATOM 703 C C . CYS A 1 87 ? -7.875 6.089 -10.749 1.00 88.75 87 CYS A C 1
ATOM 705 O O . CYS A 1 87 ? -8.663 6.953 -11.133 1.00 88.75 87 CYS A O 1
ATOM 707 N N . GLY A 1 88 ? -8.205 5.175 -9.825 1.00 85.94 88 GLY A N 1
ATOM 708 C CA . GLY A 1 88 ? -9.487 5.155 -9.103 1.00 85.94 88 GLY A CA 1
ATOM 709 C C . GLY A 1 88 ? -10.696 4.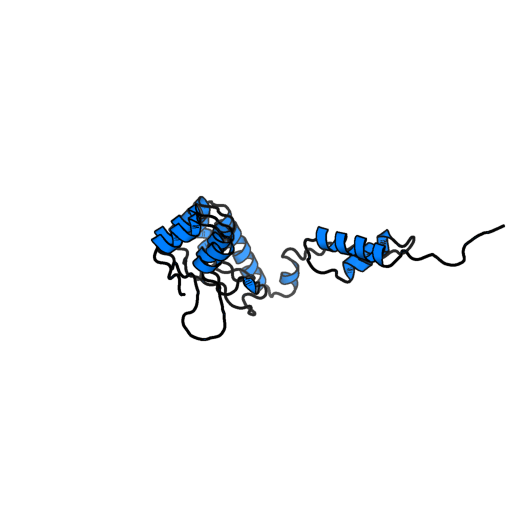731 -9.946 1.00 85.94 88 GLY A C 1
ATOM 710 O O . GLY A 1 88 ? -11.836 4.826 -9.496 1.00 85.94 88 GLY A O 1
ATOM 711 N N . ARG A 1 89 ? -10.474 4.266 -11.180 1.00 92.25 89 ARG A N 1
ATOM 712 C CA . ARG A 1 89 ? -11.529 3.835 -12.102 1.00 92.25 89 ARG A CA 1
ATOM 713 C C . ARG A 1 89 ? -11.795 2.337 -11.989 1.00 92.25 89 ARG A C 1
ATOM 715 O O . ARG A 1 89 ? -10.969 1.523 -12.397 1.00 92.25 89 ARG A O 1
ATOM 722 N N . THR A 1 90 ? -12.972 1.978 -11.481 1.00 93.88 90 THR A N 1
ATOM 723 C CA . THR A 1 90 ? -13.359 0.579 -11.235 1.00 93.88 90 THR A CA 1
ATOM 724 C C . THR A 1 90 ? -13.506 -0.252 -12.511 1.00 93.88 90 THR A C 1
ATOM 726 O O . THR A 1 90 ? -13.256 -1.455 -12.494 1.00 93.88 90 THR A O 1
ATOM 729 N N . ASP A 1 91 ? -13.834 0.376 -13.644 1.00 95.00 91 ASP A N 1
ATOM 730 C CA . ASP A 1 91 ? -13.951 -0.280 -14.953 1.00 95.00 91 ASP A CA 1
ATOM 731 C C . ASP A 1 91 ? -12.620 -0.839 -15.474 1.00 95.00 91 ASP A C 1
ATOM 733 O O . ASP A 1 91 ? -12.614 -1.765 -16.288 1.00 95.00 91 ASP A O 1
ATOM 737 N N . LEU A 1 92 ? -11.489 -0.314 -14.995 1.00 96.38 92 LEU A N 1
ATOM 738 C CA . LEU A 1 92 ? -10.168 -0.770 -15.419 1.00 96.38 92 LEU A CA 1
ATOM 739 C C . LEU A 1 92 ? -9.627 -1.943 -14.603 1.00 96.38 92 LEU A C 1
ATOM 741 O O . LEU A 1 92 ? -8.644 -2.544 -15.031 1.00 96.38 92 LEU A O 1
ATOM 745 N N . ILE A 1 93 ? -10.236 -2.280 -13.461 1.00 95.81 93 ILE A N 1
ATOM 746 C CA . ILE A 1 93 ? -9.701 -3.286 -12.529 1.00 95.81 93 ILE A CA 1
ATOM 747 C C . ILE A 1 93 ? -9.506 -4.633 -13.228 1.00 95.81 93 ILE A C 1
ATOM 749 O O . ILE A 1 93 ? -8.435 -5.221 -13.125 1.00 95.81 93 ILE A O 1
ATOM 753 N N . GLY A 1 94 ? -10.504 -5.097 -13.989 1.00 96.00 94 GLY A N 1
ATOM 754 C CA . GLY A 1 94 ? -10.414 -6.379 -14.695 1.00 96.00 94 GLY A CA 1
ATOM 755 C C . GLY A 1 94 ? -9.244 -6.422 -15.682 1.00 96.00 94 GLY A C 1
ATOM 756 O O . GLY A 1 94 ? -8.424 -7.331 -15.633 1.00 96.00 94 GLY A O 1
ATOM 757 N N . GLN A 1 95 ? -9.101 -5.381 -16.508 1.00 97.31 95 GLN A N 1
ATOM 758 C CA . GLN A 1 95 ? -7.989 -5.279 -17.460 1.00 97.31 95 GLN A CA 1
ATOM 759 C C . GLN A 1 95 ? -6.635 -5.139 -16.753 1.00 97.31 95 GLN A C 1
ATOM 761 O O . GLN A 1 95 ? -5.634 -5.665 -17.234 1.00 97.31 95 GLN A O 1
ATOM 766 N N . ALA A 1 96 ? -6.589 -4.440 -15.616 1.00 97.12 96 ALA A N 1
ATOM 767 C CA . ALA A 1 96 ? -5.379 -4.330 -14.818 1.00 97.12 96 ALA A CA 1
ATOM 768 C C . ALA A 1 96 ? -4.962 -5.696 -14.260 1.00 97.12 96 ALA A C 1
ATOM 770 O O . ALA A 1 96 ? -3.799 -6.060 -14.387 1.00 97.12 96 ALA A O 1
ATOM 771 N N . ILE A 1 97 ? -5.900 -6.476 -13.711 1.00 96.56 97 ILE A N 1
ATOM 772 C CA . ILE A 1 97 ? -5.641 -7.838 -13.222 1.00 96.56 97 ILE A CA 1
ATOM 773 C C . ILE A 1 97 ? -5.120 -8.730 -14.354 1.00 96.56 97 ILE A C 1
ATOM 775 O O . ILE A 1 97 ? -4.116 -9.411 -14.164 1.00 96.56 97 ILE A O 1
ATOM 779 N N . ASP A 1 98 ? -5.732 -8.675 -15.540 1.00 96.50 98 ASP A N 1
ATOM 780 C CA . ASP A 1 98 ? -5.288 -9.460 -16.698 1.00 96.50 98 ASP A CA 1
ATOM 781 C C . ASP A 1 98 ? -3.846 -9.118 -17.119 1.00 96.50 98 ASP A C 1
ATOM 783 O O . ASP A 1 98 ? -3.062 -10.014 -17.439 1.00 96.50 98 ASP A O 1
ATOM 787 N N . LEU A 1 99 ? -3.473 -7.830 -17.095 1.00 96.19 99 LEU A N 1
ATOM 788 C CA . LEU A 1 99 ? -2.107 -7.374 -17.393 1.00 96.19 99 LEU A CA 1
ATOM 789 C C . LEU A 1 99 ? -1.098 -7.779 -16.313 1.00 96.19 99 LEU A C 1
ATOM 791 O O . LEU A 1 99 ? 0.049 -8.092 -16.632 1.00 96.19 99 LEU A O 1
ATOM 795 N N . LEU A 1 100 ? -1.522 -7.750 -15.050 1.00 95.25 100 LEU A N 1
ATOM 796 C CA . LEU A 1 100 ? -0.710 -8.064 -13.875 1.00 95.25 100 LEU A CA 1
ATOM 797 C C . LEU A 1 100 ? -0.557 -9.579 -13.647 1.00 95.25 100 LEU A C 1
ATOM 799 O O . LEU A 1 100 ? 0.358 -10.025 -12.955 1.00 95.25 100 LEU A O 1
ATOM 803 N N . GLY A 1 101 ? -1.406 -10.391 -14.277 1.00 93.81 101 GLY A N 1
ATOM 804 C CA . GLY A 1 101 ? -1.303 -11.843 -14.271 1.00 93.81 101 GLY A CA 1
ATOM 805 C C . GLY A 1 101 ? -1.738 -12.462 -12.944 1.00 93.81 101 GLY A C 1
ATOM 806 O O . GLY A 1 101 ? -2.729 -12.058 -12.346 1.00 93.81 101 GLY A O 1
ATOM 807 N N . ALA A 1 102 ? -1.013 -13.492 -12.498 1.00 91.69 102 ALA A N 1
ATOM 808 C CA . ALA A 1 102 ? -1.431 -14.338 -11.377 1.00 91.69 102 ALA A CA 1
ATOM 809 C C . ALA A 1 102 ? -1.585 -13.577 -10.050 1.00 91.69 102 ALA A C 1
ATOM 811 O O . ALA A 1 102 ? -2.472 -13.906 -9.265 1.00 91.69 102 ALA A O 1
ATOM 812 N N . ASP A 1 103 ? -0.747 -12.566 -9.817 1.00 93.81 103 ASP A N 1
ATOM 813 C CA . ASP A 1 103 ? -0.780 -11.776 -8.586 1.00 93.81 103 ASP A CA 1
ATOM 814 C C . ASP A 1 103 ? -1.863 -10.681 -8.637 1.00 93.81 103 ASP A C 1
ATOM 816 O O . ASP A 1 103 ? -2.321 -10.212 -7.593 1.00 93.81 103 ASP A O 1
ATOM 820 N N . GLY A 1 104 ? -2.324 -10.294 -9.836 1.00 96.00 104 GLY A N 1
ATOM 821 C CA . GLY A 1 104 ? -3.414 -9.337 -10.031 1.00 96.00 104 GLY A CA 1
ATOM 822 C C . GLY A 1 104 ? -3.212 -8.048 -9.229 1.00 96.00 104 GLY A C 1
ATOM 823 O O . GLY A 1 104 ? -2.135 -7.452 -9.257 1.00 96.00 104 GLY A O 1
ATOM 824 N N . VAL A 1 105 ? -4.228 -7.648 -8.456 1.00 96.38 105 VAL A N 1
ATOM 825 C CA . VAL A 1 105 ? -4.193 -6.468 -7.564 1.00 96.38 105 VAL A CA 1
ATOM 826 C C . VAL A 1 105 ? -3.128 -6.529 -6.459 1.00 96.38 105 VAL A C 1
ATOM 828 O O . VAL A 1 105 ? -2.811 -5.498 -5.873 1.00 96.38 105 VAL A O 1
ATOM 831 N N . ASN A 1 106 ? -2.554 -7.707 -6.192 1.00 97.25 106 ASN A N 1
ATOM 832 C CA . ASN A 1 106 ? -1.498 -7.926 -5.196 1.00 97.25 106 ASN A CA 1
ATOM 833 C C . ASN A 1 106 ? -0.088 -7.903 -5.793 1.00 97.25 106 ASN A C 1
ATOM 835 O O . ASN A 1 106 ? 0.883 -8.169 -5.084 1.00 97.25 106 ASN A O 1
ATOM 839 N N . SER A 1 107 ? 0.034 -7.599 -7.086 1.00 96.12 107 SER A N 1
ATOM 840 C CA . SER A 1 107 ? 1.332 -7.453 -7.737 1.00 96.12 107 SER A CA 1
ATOM 841 C C . SER A 1 107 ? 2.176 -6.396 -7.037 1.00 96.12 107 SER A C 1
ATOM 843 O O . SER A 1 107 ? 1.663 -5.378 -6.573 1.00 96.12 107 SER A O 1
ATOM 845 N N . MET A 1 108 ? 3.482 -6.637 -6.992 1.00 94.69 108 MET A N 1
ATOM 846 C CA . MET A 1 108 ? 4.458 -5.731 -6.398 1.00 94.69 108 MET A CA 1
ATOM 847 C C . MET A 1 108 ? 5.352 -5.124 -7.474 1.00 94.69 108 MET A C 1
ATOM 849 O O . MET A 1 108 ? 5.733 -5.803 -8.429 1.00 94.69 108 MET A O 1
ATOM 853 N N . ASP A 1 109 ? 5.714 -3.860 -7.297 1.00 89.50 109 ASP A N 1
ATOM 854 C CA . ASP A 1 109 ? 6.647 -3.157 -8.175 1.00 89.50 109 ASP A CA 1
ATOM 855 C C . ASP A 1 109 ? 8.124 -3.413 -7.791 1.00 89.50 109 ASP A C 1
ATOM 857 O O . ASP A 1 109 ? 8.443 -4.245 -6.937 1.00 89.50 109 ASP A O 1
ATOM 861 N N . ASP A 1 110 ? 9.062 -2.676 -8.395 1.00 85.62 110 ASP A N 1
ATOM 862 C CA . ASP A 1 110 ? 10.496 -2.790 -8.082 1.00 85.62 110 ASP A CA 1
ATOM 863 C C . ASP A 1 110 ? 10.836 -2.419 -6.618 1.00 85.62 110 ASP A C 1
ATOM 865 O O . ASP A 1 110 ? 11.909 -2.793 -6.126 1.00 85.62 110 ASP A O 1
ATOM 869 N N . GLN A 1 111 ? 9.955 -1.676 -5.934 1.00 86.06 111 GLN A N 1
ATOM 870 C CA . GLN A 1 111 ? 10.056 -1.300 -4.518 1.00 86.06 111 GLN A CA 1
ATOM 871 C C . GLN A 1 111 ? 9.457 -2.358 -3.585 1.00 86.06 111 GLN A C 1
ATOM 873 O O . GLN A 1 111 ? 9.554 -2.209 -2.369 1.00 86.06 111 GLN A O 1
ATOM 878 N N . GLY A 1 112 ? 8.859 -3.423 -4.130 1.00 91.50 112 GLY A N 1
ATOM 879 C CA . GLY A 1 112 ? 8.151 -4.428 -3.340 1.00 91.50 112 GLY A CA 1
ATOM 880 C C . GLY A 1 112 ? 6.800 -3.934 -2.817 1.00 91.50 112 GLY A C 1
ATOM 881 O O . GLY A 1 112 ? 6.281 -4.501 -1.859 1.00 91.50 112 GLY A O 1
ATOM 882 N N . MET A 1 113 ? 6.255 -2.870 -3.410 1.00 93.88 113 MET A N 1
ATOM 883 C CA . MET A 1 113 ? 5.039 -2.205 -2.952 1.00 93.88 113 MET A CA 1
ATOM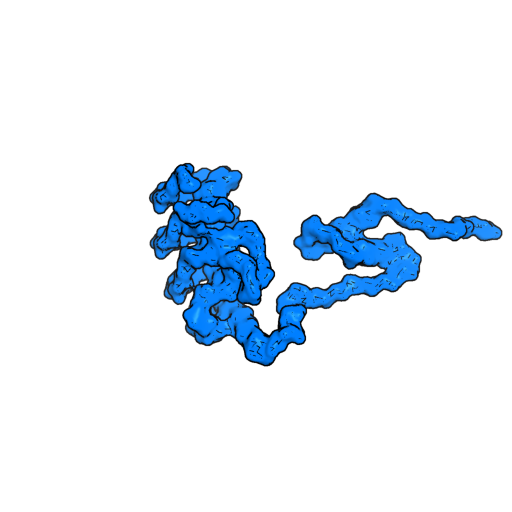 884 C C . MET A 1 113 ? 3.834 -2.657 -3.769 1.00 93.88 113 MET A C 1
ATOM 886 O O . MET A 1 113 ? 3.905 -2.745 -4.996 1.00 93.88 113 MET A O 1
ATOM 890 N N . THR A 1 114 ? 2.707 -2.895 -3.099 1.00 97.12 114 THR A N 1
ATOM 891 C CA . THR A 1 114 ? 1.423 -3.160 -3.764 1.00 97.12 114 THR A CA 1
ATOM 892 C C . THR A 1 114 ? 0.664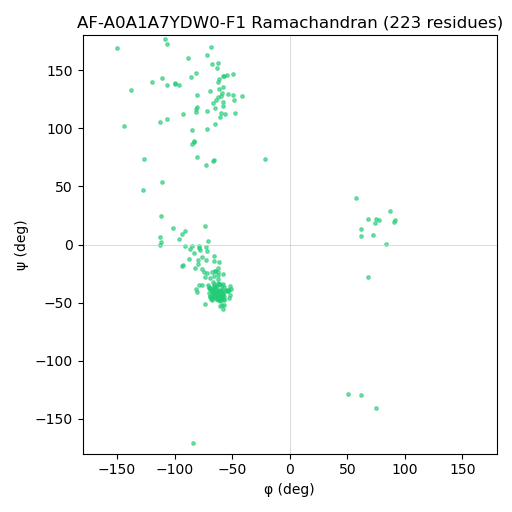 -1.854 -4.044 1.00 97.12 114 THR A C 1
ATOM 894 O O . THR A 1 114 ? 0.906 -0.840 -3.378 1.00 97.12 114 THR A O 1
ATOM 897 N N . PRO A 1 115 ? -0.305 -1.848 -4.980 1.00 97.19 115 PRO A N 1
ATOM 898 C CA . PRO A 1 115 ? -1.204 -0.710 -5.189 1.00 97.19 115 PRO A CA 1
ATOM 899 C C . PRO A 1 115 ? -1.903 -0.256 -3.899 1.00 97.19 115 PRO A C 1
ATOM 901 O O . PRO A 1 115 ? -2.006 0.941 -3.639 1.00 97.19 115 PRO A O 1
ATOM 904 N N . LEU A 1 116 ? -2.314 -1.208 -3.049 1.00 98.44 116 LEU A N 1
ATOM 905 C CA . LEU A 1 116 ? -2.959 -0.909 -1.769 1.00 98.44 116 LEU A CA 1
ATOM 906 C C . LEU A 1 116 ? -2.020 -0.146 -0.829 1.00 98.44 116 LEU A C 1
ATOM 908 O O . LEU A 1 116 ? -2.440 0.829 -0.217 1.00 98.44 116 LEU A O 1
ATOM 912 N N . MET A 1 117 ? -0.740 -0.525 -0.748 1.00 97.75 117 MET A N 1
ATOM 913 C CA . MET A 1 117 ? 0.230 0.197 0.083 1.00 97.75 117 MET A CA 1
ATOM 914 C C . MET A 1 117 ? 0.415 1.651 -0.373 1.00 97.75 117 MET A C 1
ATOM 916 O O . MET A 1 117 ? 0.506 2.543 0.471 1.00 97.75 117 MET A O 1
ATOM 920 N N . TYR A 1 118 ? 0.427 1.911 -1.686 1.00 95.81 118 TYR A N 1
ATOM 921 C CA . TYR A 1 118 ? 0.488 3.278 -2.217 1.00 95.81 118 TYR A CA 1
ATOM 922 C C . TYR A 1 118 ? -0.760 4.091 -1.876 1.00 95.81 118 TYR A C 1
ATOM 924 O O . TYR A 1 118 ? -0.633 5.228 -1.419 1.00 95.81 118 TYR A O 1
ATOM 932 N N . ALA A 1 119 ? -1.949 3.509 -2.052 1.00 97.50 119 ALA A N 1
ATOM 933 C CA . ALA A 1 119 ? -3.211 4.147 -1.685 1.00 97.50 119 ALA A CA 1
ATOM 934 C C . ALA A 1 119 ? -3.250 4.487 -0.184 1.00 97.50 119 ALA A C 1
ATOM 936 O O . ALA A 1 119 ? -3.610 5.601 0.200 1.00 97.50 119 ALA A O 1
ATOM 937 N N . CYS A 1 120 ? -2.773 3.563 0.654 1.00 98.19 120 CYS A N 1
ATOM 938 C CA . CYS A 1 120 ? -2.692 3.744 2.096 1.00 98.19 120 CYS A CA 1
ATOM 939 C C . CYS A 1 120 ? -1.688 4.818 2.519 1.00 98.19 120 CYS A C 1
ATOM 941 O O . CYS A 1 120 ? -1.998 5.614 3.399 1.00 98.19 120 CYS A O 1
ATOM 943 N N . ALA A 1 121 ? -0.513 4.887 1.888 1.00 95.44 121 ALA A N 1
ATOM 944 C CA . ALA A 1 121 ? 0.462 5.948 2.147 1.00 95.44 121 ALA A CA 1
ATOM 945 C C . ALA A 1 121 ? -0.053 7.333 1.705 1.00 95.44 121 ALA A C 1
ATOM 947 O O . ALA A 1 121 ? 0.235 8.344 2.350 1.00 95.44 121 ALA A O 1
ATOM 948 N N . ALA A 1 122 ? -0.835 7.384 0.621 1.00 94.38 122 ALA A N 1
ATOM 949 C CA . ALA A 1 122 ? -1.444 8.612 0.114 1.00 94.38 122 ALA A CA 1
ATOM 950 C C . ALA A 1 122 ? -2.659 9.083 0.934 1.00 94.38 122 ALA A C 1
ATOM 952 O O . ALA A 1 122 ? -2.996 10.264 0.872 1.00 94.38 122 ALA A O 1
ATOM 953 N N . GLY A 1 123 ? -3.298 8.188 1.694 1.00 95.62 123 GLY A N 1
ATOM 954 C CA . GLY A 1 123 ? -4.530 8.490 2.427 1.00 95.62 123 GLY A CA 1
ATOM 955 C C . GLY A 1 123 ? -5.780 8.513 1.540 1.00 95.62 123 GLY A C 1
ATOM 956 O O . GLY A 1 123 ? -6.770 9.142 1.899 1.00 95.62 123 GLY A O 1
ATOM 957 N N . ASP A 1 124 ? -5.738 7.876 0.365 1.00 96.56 124 ASP A N 1
ATOM 958 C CA . ASP A 1 124 ? -6.851 7.879 -0.590 1.00 96.56 124 ASP A CA 1
ATOM 959 C C . ASP A 1 124 ? -7.890 6.810 -0.219 1.00 96.56 124 ASP A C 1
ATOM 961 O O . ASP A 1 124 ? -7.817 5.662 -0.656 1.00 96.56 124 ASP A O 1
ATOM 965 N N . GLU A 1 12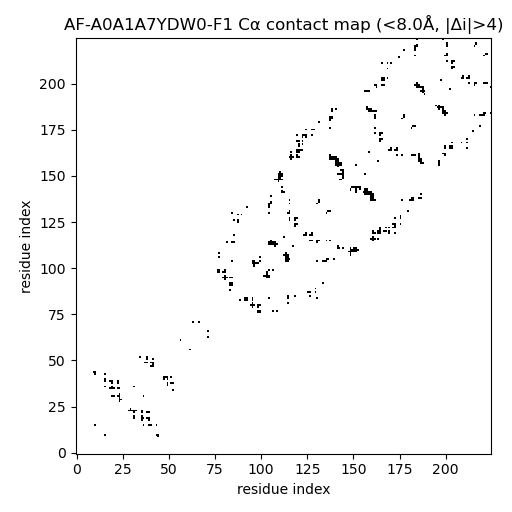5 ? -8.863 7.191 0.610 1.00 98.12 125 GLU A N 1
ATOM 966 C CA . GLU A 1 125 ? -9.926 6.304 1.105 1.00 98.12 125 GLU A CA 1
ATOM 967 C C . GLU A 1 125 ? -10.718 5.618 -0.018 1.00 98.12 125 GLU A C 1
ATOM 969 O O . GLU A 1 125 ? -11.046 4.435 0.084 1.00 98.12 125 GLU A O 1
ATOM 974 N N . ALA A 1 126 ? -11.008 6.339 -1.107 1.00 97.44 126 ALA A N 1
ATOM 975 C CA . ALA A 1 126 ? -11.795 5.808 -2.216 1.00 97.44 126 ALA A CA 1
ATOM 976 C C . ALA A 1 126 ? -11.010 4.744 -2.991 1.00 97.44 126 ALA A C 1
ATOM 978 O O . ALA A 1 126 ? -11.558 3.696 -3.344 1.00 97.44 126 ALA A O 1
ATOM 979 N N . LEU A 1 127 ? -9.720 4.995 -3.226 1.00 97.62 127 LEU A N 1
ATOM 980 C CA . LEU A 1 127 ? -8.834 4.028 -3.864 1.00 97.62 127 LEU A CA 1
ATOM 981 C C . LEU A 1 127 ? -8.585 2.809 -2.965 1.00 97.62 127 LEU A C 1
ATOM 983 O O . LEU A 1 127 ? -8.602 1.683 -3.460 1.00 97.62 127 LEU A O 1
ATOM 987 N N . VAL A 1 128 ? -8.409 3.013 -1.655 1.00 98.44 128 VAL A N 1
ATOM 988 C CA . VAL A 1 128 ? -8.284 1.919 -0.679 1.00 98.44 128 VAL A CA 1
ATOM 989 C C . VAL A 1 128 ? -9.523 1.030 -0.713 1.00 98.44 128 VAL A C 1
ATOM 991 O O . VAL A 1 128 ? -9.384 -0.175 -0.914 1.00 98.44 128 VAL A O 1
ATOM 994 N N . GLN A 1 129 ? -10.726 1.604 -0.602 1.00 98.12 129 GLN A N 1
ATOM 995 C CA . GLN A 1 129 ? -11.968 0.827 -0.646 1.00 98.12 129 GLN A CA 1
ATOM 996 C C . GLN A 1 129 ? -12.103 0.055 -1.963 1.00 98.12 129 GLN A C 1
ATOM 998 O O . GLN A 1 129 ? -12.406 -1.134 -1.950 1.00 98.12 129 GLN A O 1
ATOM 1003 N N . MET A 1 130 ? -11.810 0.701 -3.095 1.00 97.81 130 MET A N 1
ATOM 1004 C CA . MET A 1 130 ? -11.853 0.051 -4.406 1.00 97.81 130 MET A CA 1
ATOM 1005 C C . MET A 1 130 ? -10.913 -1.160 -4.487 1.00 97.81 130 MET A C 1
ATOM 1007 O O . MET A 1 130 ? -11.300 -2.204 -5.011 1.00 97.81 130 MET A O 1
ATOM 1011 N N . LEU A 1 131 ? -9.689 -1.042 -3.965 1.00 98.31 131 LEU A N 1
ATOM 1012 C CA . LEU A 1 131 ? -8.711 -2.131 -3.980 1.00 98.31 131 LEU A CA 1
ATOM 1013 C C . LEU A 1 131 ? -9.106 -3.272 -3.034 1.00 98.31 131 LEU A C 1
ATOM 1015 O O . LEU A 1 131 ? -8.920 -4.436 -3.389 1.00 98.31 131 LEU A O 1
ATOM 1019 N N . ILE A 1 132 ? -9.689 -2.958 -1.872 1.00 98.19 132 ILE A N 1
ATOM 1020 C CA . ILE A 1 132 ? -10.263 -3.956 -0.954 1.00 98.19 132 ILE A CA 1
ATOM 1021 C C . ILE A 1 132 ? -11.394 -4.722 -1.654 1.00 98.19 132 ILE A C 1
ATOM 1023 O O . ILE A 1 132 ? -11.374 -5.953 -1.677 1.00 98.19 132 ILE A O 1
ATOM 1027 N N . ASP A 1 133 ? -12.323 -4.012 -2.299 1.00 97.19 133 ASP A N 1
ATOM 1028 C CA . ASP A 1 133 ? -13.440 -4.612 -3.043 1.00 97.19 133 ASP A CA 1
ATOM 1029 C C . ASP A 1 133 ? -12.952 -5.476 -4.222 1.00 97.19 133 ASP A C 1
ATOM 1031 O O . ASP A 1 133 ? -13.588 -6.467 -4.588 1.00 97.19 133 ASP A O 1
ATOM 1035 N N . ALA A 1 134 ? -11.797 -5.130 -4.798 1.00 96.56 134 ALA A N 1
ATOM 1036 C CA . ALA A 1 134 ? -11.127 -5.896 -5.846 1.00 96.56 134 ALA A CA 1
ATOM 1037 C C . ALA A 1 134 ? -10.342 -7.121 -5.331 1.00 96.56 134 ALA A C 1
ATOM 1039 O O . ALA A 1 134 ? -9.763 -7.854 -6.137 1.00 96.56 134 ALA A O 1
ATOM 1040 N N . GLY A 1 135 ? -10.313 -7.362 -4.016 1.00 96.56 135 GLY A N 1
ATOM 1041 C CA . GLY A 1 135 ? -9.647 -8.513 -3.403 1.00 96.56 135 GLY A CA 1
ATOM 1042 C C . GLY A 1 135 ? -8.163 -8.303 -3.091 1.00 96.56 135 GLY A C 1
ATOM 1043 O O . GLY A 1 135 ? -7.390 -9.267 -3.110 1.00 96.56 135 GLY A O 1
ATOM 1044 N N . ALA A 1 136 ? -7.738 -7.065 -2.824 1.00 98.00 136 ALA A N 1
ATOM 1045 C CA . ALA A 1 136 ? -6.391 -6.806 -2.328 1.00 98.00 136 ALA A CA 1
ATOM 1046 C C . ALA A 1 136 ? -6.162 -7.486 -0.965 1.00 98.00 136 ALA A C 1
ATOM 1048 O O . ALA A 1 136 ? -6.980 -7.401 -0.051 1.00 98.00 136 ALA A O 1
ATOM 1049 N N . ASN A 1 137 ? -5.022 -8.154 -0.824 1.00 97.62 137 ASN A N 1
ATOM 1050 C CA . ASN A 1 137 ? -4.572 -8.768 0.413 1.00 97.62 137 ASN A CA 1
ATOM 1051 C C . ASN A 1 137 ? -3.943 -7.693 1.313 1.00 97.62 137 ASN A C 1
ATOM 1053 O O . ASN A 1 137 ? -2.941 -7.070 0.957 1.00 97.62 137 ASN A O 1
ATOM 1057 N N . LEU A 1 138 ? -4.546 -7.492 2.483 1.00 97.75 138 LEU A N 1
ATOM 1058 C CA . LEU A 1 138 ? -4.220 -6.409 3.415 1.00 97.75 138 LEU A CA 1
ATOM 1059 C C . LEU A 1 138 ? -2.893 -6.641 4.153 1.00 97.75 138 LEU A C 1
ATOM 1061 O O . LEU A 1 138 ? -2.205 -5.682 4.506 1.00 97.75 138 LEU A O 1
ATOM 1065 N N . ASP A 1 139 ? -2.521 -7.910 4.330 1.00 95.94 139 ASP A N 1
ATOM 1066 C CA . ASP A 1 139 ? -1.406 -8.339 5.180 1.00 95.94 139 ASP A CA 1
ATOM 1067 C C . ASP A 1 139 ? -0.144 -8.688 4.375 1.00 95.94 139 ASP A C 1
ATOM 1069 O O . ASP A 1 139 ? 0.792 -9.308 4.889 1.00 95.94 139 ASP A O 1
ATOM 1073 N N . VAL A 1 140 ? -0.088 -8.299 3.094 1.00 94.50 140 VAL A N 1
ATOM 1074 C CA . VAL A 1 140 ? 1.148 -8.403 2.3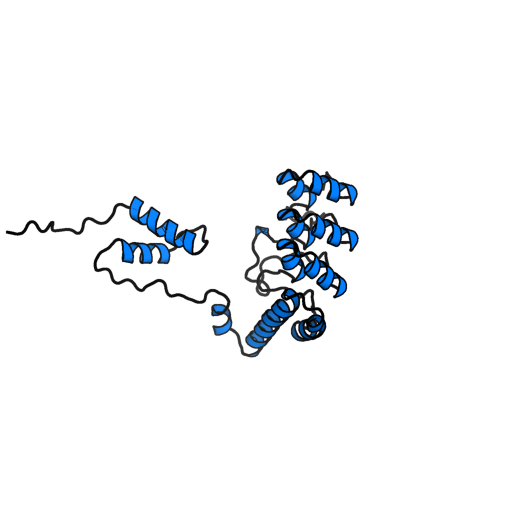09 1.00 94.50 140 VAL A CA 1
ATOM 1075 C C . VAL A 1 140 ? 2.203 -7.512 2.953 1.00 94.50 140 VAL A C 1
ATOM 1077 O O . VAL A 1 140 ? 1.980 -6.323 3.166 1.00 94.50 140 VAL A O 1
ATOM 1080 N N . ALA A 1 141 ? 3.361 -8.097 3.246 1.00 93.69 141 ALA A N 1
ATOM 1081 C CA . ALA A 1 141 ? 4.504 -7.391 3.795 1.00 93.69 141 ALA A CA 1
ATOM 1082 C C . ALA A 1 141 ? 5.518 -7.083 2.690 1.00 93.69 141 ALA A C 1
ATOM 1084 O O . ALA A 1 141 ? 5.814 -7.951 1.863 1.00 93.69 141 ALA A O 1
ATOM 1085 N N . VAL A 1 142 ? 6.094 -5.881 2.710 1.00 92.19 142 VAL A N 1
ATOM 1086 C CA . VAL A 1 142 ? 7.170 -5.507 1.785 1.00 92.19 142 VAL A CA 1
ATOM 1087 C C . VAL A 1 142 ? 8.344 -6.488 1.955 1.00 92.19 142 VAL A C 1
ATOM 1089 O O . VAL A 1 142 ? 8.867 -6.638 3.068 1.00 92.19 142 VAL A O 1
ATOM 1092 N N . PRO A 1 143 ? 8.777 -7.180 0.887 1.00 90.94 143 PRO A N 1
ATOM 1093 C CA . PRO A 1 143 ? 9.836 -8.177 0.967 1.00 90.94 143 PRO A CA 1
ATOM 1094 C C . PRO A 1 143 ? 11.206 -7.520 1.193 1.00 90.94 143 PRO A C 1
ATOM 1096 O O . PRO A 1 143 ? 11.381 -6.335 0.926 1.00 90.94 143 PRO A O 1
ATOM 1099 N N . PRO A 1 144 ? 12.236 -8.268 1.622 1.00 85.56 144 PRO A N 1
ATOM 1100 C CA . PRO A 1 144 ? 13.603 -7.764 1.563 1.00 85.56 144 PRO A CA 1
ATOM 1101 C C . PRO A 1 144 ? 14.032 -7.498 0.110 1.00 85.56 144 PRO A C 1
ATOM 1103 O O . PRO A 1 144 ? 13.531 -8.110 -0.837 1.00 85.56 144 PRO A O 1
ATOM 1106 N N . CYS A 1 145 ? 15.018 -6.611 -0.059 1.00 84.12 145 CYS A N 1
ATOM 1107 C CA . CYS A 1 145 ? 15.620 -6.330 -1.362 1.00 84.12 145 CYS A CA 1
ATOM 1108 C C . CYS A 1 145 ? 16.099 -7.632 -2.029 1.00 84.12 145 CYS A C 1
ATOM 1110 O O . CYS A 1 145 ? 16.798 -8.444 -1.416 1.00 84.12 145 CYS A O 1
ATOM 1112 N N . SER A 1 146 ? 15.706 -7.837 -3.284 1.00 83.06 146 SER A N 1
ATOM 1113 C CA . SER A 1 146 ? 15.993 -9.054 -4.049 1.00 83.06 146 SER A CA 1
ATOM 1114 C C . SER A 1 146 ? 16.105 -8.734 -5.543 1.00 83.06 146 SER A C 1
ATOM 1116 O O . SER A 1 146 ? 15.705 -7.652 -5.959 1.00 83.06 146 SER A O 1
ATOM 1118 N N . PRO A 1 147 ? 16.580 -9.656 -6.401 1.00 80.31 147 PRO A N 1
ATOM 1119 C CA . PRO A 1 147 ? 16.592 -9.417 -7.846 1.00 80.31 147 PRO A CA 1
ATOM 1120 C C . PRO A 1 147 ? 15.212 -9.115 -8.454 1.00 80.31 147 PRO A C 1
ATOM 1122 O O . PRO A 1 147 ? 15.153 -8.471 -9.496 1.00 80.31 147 PRO A O 1
ATOM 1125 N N . LYS A 1 148 ? 14.117 -9.573 -7.822 1.00 78.94 148 LYS A N 1
ATOM 1126 C CA . LYS A 1 148 ? 12.738 -9.262 -8.240 1.00 78.94 148 LYS A CA 1
ATOM 1127 C C . LYS A 1 148 ? 12.280 -7.872 -7.793 1.00 78.94 148 LYS A C 1
ATOM 1129 O O . LYS A 1 148 ? 11.552 -7.221 -8.524 1.00 78.94 148 LYS A O 1
ATOM 1134 N N . HIS A 1 149 ? 12.731 -7.432 -6.619 1.00 82.19 149 HIS A N 1
ATOM 1135 C CA . HIS A 1 149 ? 12.427 -6.120 -6.043 1.00 82.19 149 HIS A CA 1
ATOM 1136 C C . HIS A 1 149 ? 13.752 -5.425 -5.698 1.00 82.19 149 HIS A C 1
ATOM 1138 O O . HIS A 1 149 ? 14.179 -5.412 -4.534 1.00 82.19 149 HIS A O 1
ATOM 1144 N N . PRO A 1 150 ? 14.488 -4.941 -6.717 1.00 79.00 150 PRO A N 1
ATOM 1145 C CA . PRO A 1 150 ? 15.858 -4.467 -6.541 1.00 79.00 150 PRO A CA 1
ATOM 1146 C C . PRO A 1 150 ? 15.932 -3.123 -5.816 1.00 79.00 150 PRO A C 1
ATOM 1148 O O . PRO A 1 150 ? 17.016 -2.728 -5.392 1.00 79.00 150 PRO A O 1
ATOM 1151 N N . SER A 1 151 ? 14.804 -2.424 -5.676 1.00 82.25 151 SER A N 1
ATOM 1152 C CA . SER A 1 151 ? 14.781 -1.037 -5.218 1.00 82.25 151 SER A CA 1
ATOM 1153 C C . SER A 1 151 ? 14.161 -0.849 -3.834 1.00 82.25 151 SER A C 1
ATOM 1155 O O . SER A 1 151 ? 14.119 0.286 -3.380 1.00 82.25 151 SER A O 1
ATOM 1157 N N . VAL A 1 152 ? 13.740 -1.924 -3.152 1.00 79.88 152 VAL A N 1
ATOM 1158 C CA . VAL A 1 152 ? 13.100 -1.870 -1.823 1.00 79.88 152 VAL A CA 1
ATOM 1159 C C . VAL A 1 152 ? 13.889 -0.994 -0.844 1.00 79.88 152 VAL A C 1
ATOM 1161 O O . VAL A 1 152 ? 15.057 -1.277 -0.537 1.00 79.88 152 VAL A O 1
ATOM 1164 N N . HIS A 1 153 ? 13.220 0.007 -0.270 1.00 80.06 153 HIS A N 1
ATOM 1165 C CA . HIS A 1 153 ? 13.805 0.853 0.763 1.00 80.06 153 HIS A CA 1
ATOM 1166 C C . HIS A 1 153 ? 14.011 0.068 2.075 1.00 80.06 153 HIS A C 1
ATOM 1168 O O . HIS A 1 153 ? 13.075 -0.598 2.525 1.00 80.06 153 HIS A O 1
ATOM 1174 N N . PRO A 1 154 ? 15.191 0.139 2.727 1.00 77.38 154 PRO A N 1
ATOM 1175 C CA . PRO A 1 154 ? 15.470 -0.601 3.960 1.00 77.38 154 PRO A CA 1
ATOM 1176 C C . PRO A 1 154 ? 14.425 -0.418 5.061 1.00 77.38 154 PRO A C 1
ATOM 1178 O O . PRO A 1 154 ? 14.001 -1.413 5.640 1.00 77.38 154 PRO A O 1
ATOM 1181 N N . ASP A 1 155 ? 13.971 0.816 5.275 1.00 80.12 155 ASP A N 1
ATOM 1182 C CA . ASP A 1 155 ? 13.018 1.139 6.346 1.00 80.12 155 ASP A CA 1
ATOM 1183 C C . ASP A 1 155 ? 11.606 0.620 6.064 1.00 80.12 155 ASP A C 1
ATOM 1185 O O . ASP A 1 155 ? 10.850 0.377 6.988 1.00 80.12 155 ASP A O 1
ATOM 1189 N N . SER A 1 156 ? 11.257 0.415 4.790 1.00 82.00 156 SER A N 1
ATOM 1190 C CA . SER A 1 156 ? 9.927 -0.073 4.406 1.00 82.00 156 SER A CA 1
ATOM 1191 C C . SER A 1 156 ? 9.780 -1.589 4.500 1.00 82.00 156 SER A C 1
ATOM 1193 O O . SER A 1 156 ? 8.693 -2.114 4.284 1.00 82.00 156 SER A O 1
ATOM 1195 N N . ARG A 1 157 ? 10.870 -2.318 4.768 1.00 84.19 157 ARG A N 1
ATOM 1196 C CA . ARG A 1 157 ? 10.851 -3.784 4.793 1.00 84.19 157 ARG A CA 1
ATOM 1197 C C . ARG A 1 157 ? 9.921 -4.275 5.887 1.00 84.19 157 ARG A C 1
ATOM 1199 O O . ARG A 1 157 ? 9.918 -3.750 6.994 1.00 84.19 157 ARG A O 1
ATOM 1206 N N . HIS A 1 158 ? 9.182 -5.330 5.575 1.00 88.56 158 HIS A N 1
ATOM 1207 C CA . HIS A 1 158 ? 8.205 -5.925 6.478 1.00 88.56 158 HIS A CA 1
ATOM 1208 C C . HIS A 1 158 ? 7.066 -4.979 6.873 1.00 88.56 158 HIS A C 1
ATOM 1210 O O . HIS A 1 158 ? 6.328 -5.284 7.800 1.00 88.56 158 HIS A O 1
ATOM 1216 N N . TRP A 1 159 ? 6.880 -3.847 6.194 1.00 92.19 159 TRP A N 1
ATOM 1217 C CA . TRP A 1 159 ? 5.690 -3.030 6.401 1.00 92.19 159 TRP A CA 1
ATOM 1218 C C . TRP A 1 159 ? 4.515 -3.583 5.608 1.00 92.19 159 TRP A C 1
ATOM 1220 O O . TRP A 1 159 ? 4.681 -4.136 4.522 1.00 92.19 159 TRP A O 1
ATOM 1230 N N . THR A 1 160 ? 3.320 -3.420 6.165 1.00 96.00 160 THR A N 1
ATOM 1231 C CA . THR A 1 160 ? 2.045 -3.746 5.510 1.00 96.00 160 THR A CA 1
ATOM 1232 C C . THR A 1 160 ? 1.326 -2.465 5.104 1.00 96.00 160 THR A C 1
ATOM 1234 O O . THR A 1 160 ? 1.730 -1.367 5.499 1.00 96.00 160 THR A O 1
ATOM 1237 N N . ALA A 1 161 ? 0.220 -2.589 4.368 1.00 97.69 161 ALA A N 1
ATOM 1238 C CA . ALA A 1 161 ? -0.639 -1.452 4.037 1.00 97.69 161 ALA A CA 1
ATOM 1239 C C . ALA A 1 161 ? -1.076 -0.659 5.290 1.00 97.69 161 ALA A C 1
ATOM 1241 O O . ALA A 1 161 ? -1.070 0.574 5.268 1.00 97.69 161 ALA A O 1
ATOM 1242 N N . LEU A 1 162 ? -1.372 -1.356 6.396 1.00 98.00 162 LEU A N 1
ATOM 1243 C CA . LEU A 1 162 ? -1.717 -0.742 7.682 1.00 98.00 162 LEU A CA 1
ATOM 1244 C C . LEU A 1 162 ? -0.564 0.099 8.241 1.00 98.00 162 LEU A C 1
ATOM 1246 O O . LEU A 1 162 ? -0.775 1.236 8.660 1.00 98.00 162 LEU A O 1
ATOM 1250 N N . THR A 1 163 ? 0.663 -0.427 8.199 1.00 96.19 163 THR A N 1
ATOM 1251 C CA . THR A 1 163 ? 1.860 0.271 8.688 1.00 96.19 163 THR A CA 1
ATOM 1252 C C . THR A 1 163 ? 2.086 1.590 7.940 1.00 96.19 163 THR A C 1
ATOM 1254 O O . THR A 1 163 ? 2.358 2.613 8.570 1.00 96.19 163 THR A O 1
ATOM 1257 N N . PHE A 1 164 ? 1.897 1.609 6.614 1.00 96.31 164 PHE A N 1
ATOM 1258 C CA . PHE A 1 164 ? 2.006 2.837 5.814 1.00 96.31 164 PHE A CA 1
ATOM 1259 C C . PHE A 1 164 ? 0.936 3.877 6.161 1.00 96.31 164 PHE A C 1
ATOM 1261 O O . PHE A 1 164 ? 1.267 5.060 6.277 1.00 96.31 164 PHE A O 1
ATOM 1268 N N . ALA A 1 165 ? -0.321 3.455 6.338 1.00 98.19 165 ALA A N 1
ATOM 1269 C CA . ALA A 1 165 ? -1.406 4.357 6.724 1.00 98.19 165 ALA A CA 1
ATOM 1270 C C . ALA A 1 165 ? -1.164 4.970 8.113 1.00 98.19 165 ALA A C 1
ATOM 1272 O O . ALA A 1 165 ? -1.369 6.170 8.309 1.00 98.19 165 ALA A O 1
ATOM 1273 N N . VAL A 1 166 ? -0.662 4.169 9.061 1.00 97.81 166 VAL A N 1
ATOM 1274 C CA . VAL A 1 166 ? -0.336 4.633 10.416 1.00 97.81 166 VAL A CA 1
ATOM 1275 C C . VAL A 1 166 ? 0.842 5.600 10.424 1.00 97.81 166 VAL A C 1
ATOM 1277 O O . VAL A 1 166 ? 0.732 6.660 11.040 1.00 97.81 166 VAL A O 1
ATOM 1280 N N . LEU A 1 167 ? 1.928 5.287 9.709 1.00 95.12 167 LEU A N 1
ATOM 1281 C CA . LEU A 1 167 ? 3.105 6.158 9.610 1.00 95.12 167 LEU A CA 1
ATOM 1282 C C . LEU A 1 167 ? 2.740 7.578 9.156 1.00 95.12 167 LEU A C 1
ATOM 1284 O O . LEU A 1 167 ? 3.287 8.554 9.664 1.00 95.12 167 LEU A O 1
ATOM 1288 N N . HIS A 1 168 ? 1.810 7.687 8.207 1.00 93.81 168 HIS A N 1
ATOM 1289 C CA . HIS A 1 168 ? 1.364 8.969 7.661 1.00 93.81 168 HIS A CA 1
ATOM 1290 C C . HIS A 1 168 ? 0.163 9.569 8.413 1.00 93.81 168 HIS A C 1
ATOM 1292 O O . HIS A 1 168 ? -0.269 10.671 8.086 1.00 93.81 168 HIS A O 1
ATOM 1298 N N . GLY A 1 169 ? -0.358 8.885 9.437 1.00 96.38 169 GLY A N 1
ATOM 1299 C CA . GLY A 1 169 ? -1.435 9.391 10.288 1.00 96.38 169 GLY A CA 1
ATOM 1300 C C . GLY A 1 169 ? -2.829 9.374 9.651 1.00 96.38 169 GLY A C 1
ATOM 1301 O O . GLY A 1 169 ? -3.703 10.112 10.104 1.00 96.38 169 GLY A O 1
ATOM 1302 N N . HIS A 1 170 ? -3.066 8.545 8.632 1.00 98.31 170 HIS A N 1
ATOM 1303 C CA . HIS A 1 170 ? -4.338 8.493 7.898 1.00 98.31 170 HIS A CA 1
ATOM 1304 C C . HIS A 1 170 ? -5.396 7.672 8.644 1.00 98.31 170 HIS A C 1
ATOM 1306 O O . HIS A 1 170 ? -5.692 6.534 8.282 1.00 98.31 170 HIS A O 1
ATOM 1312 N N . ILE A 1 171 ? -5.971 8.249 9.702 1.00 98.31 171 ILE A N 1
ATOM 1313 C CA . ILE A 1 171 ? -6.938 7.579 10.596 1.00 98.31 171 ILE A CA 1
ATOM 1314 C C . ILE A 1 171 ? -8.125 6.942 9.846 1.00 98.31 171 ILE A C 1
ATOM 1316 O O . ILE A 1 171 ? -8.408 5.774 10.118 1.00 98.31 171 ILE A O 1
ATOM 1320 N N . PRO A 1 172 ? -8.788 7.614 8.879 1.00 98.56 172 PRO A N 1
ATOM 1321 C CA . PRO A 1 172 ? -9.897 7.000 8.145 1.00 98.56 172 PRO A CA 1
ATOM 1322 C C . PRO A 1 172 ? -9.482 5.743 7.371 1.00 98.56 172 PRO A C 1
ATOM 1324 O O . PRO A 1 172 ? -10.166 4.725 7.417 1.00 98.56 172 PRO A O 1
ATOM 1327 N N . VAL A 1 173 ? -8.309 5.769 6.730 1.00 98.75 173 VAL A N 1
ATOM 1328 C CA . VAL A 1 173 ? -7.757 4.608 6.018 1.00 98.75 173 VAL A CA 1
ATOM 1329 C C . VAL A 1 173 ? -7.411 3.474 6.982 1.00 98.75 173 VAL A C 1
ATOM 1331 O O . VAL A 1 173 ? -7.703 2.315 6.694 1.00 98.75 173 VAL A O 1
ATOM 1334 N N . VAL A 1 174 ? -6.822 3.787 8.138 1.00 98.69 174 VAL A N 1
ATOM 1335 C CA . VAL A 1 174 ? -6.535 2.788 9.181 1.00 98.69 174 VAL A CA 1
ATOM 1336 C C . VAL A 1 174 ? -7.826 2.122 9.652 1.00 98.69 174 VAL A C 1
ATOM 1338 O O . VAL A 1 174 ? -7.876 0.899 9.777 1.00 98.69 174 VAL A O 1
ATOM 1341 N N . GLN A 1 175 ? -8.885 2.905 9.856 1.00 98.50 175 GLN A N 1
ATOM 1342 C CA . GLN A 1 175 ? -10.193 2.373 10.209 1.00 98.50 175 GLN A CA 1
ATOM 1343 C C . GLN A 1 175 ? -10.748 1.453 9.113 1.00 98.50 175 GLN A C 1
ATOM 1345 O O . GLN A 1 175 ? -11.159 0.342 9.442 1.00 98.50 175 GLN A O 1
ATOM 1350 N N . LEU A 1 176 ? -10.690 1.856 7.836 1.00 98.50 176 LEU A N 1
ATOM 1351 C CA . LEU A 1 176 ? -11.123 1.023 6.705 1.00 98.50 176 LEU A CA 1
ATOM 1352 C C . LEU A 1 176 ? -10.383 -0.319 6.652 1.00 98.50 176 LEU A C 1
ATOM 1354 O O . LEU A 1 176 ? -11.017 -1.365 6.530 1.00 98.50 176 LEU A O 1
ATOM 1358 N N . LEU A 1 177 ? -9.053 -0.310 6.782 1.00 98.62 177 LEU A N 1
ATOM 1359 C CA . LEU A 1 177 ? -8.247 -1.535 6.760 1.00 98.62 177 LEU A CA 1
ATOM 1360 C C . LEU A 1 177 ? -8.602 -2.476 7.917 1.00 98.62 177 LEU A C 1
ATOM 1362 O O . LEU A 1 177 ? -8.757 -3.678 7.710 1.00 98.62 177 LEU A O 1
ATOM 1366 N N . LEU A 1 178 ? -8.743 -1.941 9.131 1.00 98.38 178 LEU A N 1
ATOM 1367 C CA . LEU A 1 178 ? -9.069 -2.738 10.315 1.00 98.38 178 LEU A CA 1
ATOM 1368 C C . LEU A 1 178 ? -10.520 -3.243 10.283 1.00 98.38 178 LEU A C 1
ATOM 1370 O O . LEU A 1 178 ? -10.781 -4.359 10.725 1.00 98.38 178 LEU A O 1
ATOM 1374 N N . ASP A 1 179 ? -11.456 -2.462 9.738 1.00 98.19 179 ASP A N 1
ATOM 1375 C CA . ASP A 1 179 ? -12.845 -2.891 9.509 1.00 98.19 179 ASP A CA 1
ATOM 1376 C C . ASP A 1 179 ? -12.917 -3.999 8.439 1.00 98.19 179 ASP A C 1
ATOM 1378 O O . ASP A 1 179 ? -13.740 -4.909 8.548 1.00 98.19 179 ASP A O 1
ATOM 1382 N N . ALA A 1 180 ? -12.014 -3.972 7.452 1.00 98.06 180 ALA A N 1
ATOM 1383 C CA . ALA A 1 180 ? -11.843 -5.020 6.444 1.00 98.06 180 ALA A CA 1
ATOM 1384 C C . ALA A 1 180 ? -11.057 -6.252 6.947 1.00 98.06 180 ALA A C 1
ATOM 1386 O O . ALA A 1 180 ? -10.924 -7.233 6.215 1.00 98.06 180 ALA A O 1
ATOM 1387 N N . GLY A 1 181 ? -10.569 -6.232 8.192 1.00 97.00 181 GLY A N 1
ATOM 1388 C CA . GLY A 1 181 ? -9.917 -7.373 8.837 1.00 97.00 181 GLY A CA 1
ATOM 1389 C C . GLY A 1 181 ? -8.399 -7.452 8.667 1.00 97.00 181 GLY A C 1
ATOM 1390 O O . GLY A 1 181 ? -7.850 -8.539 8.830 1.00 97.00 181 GLY A O 1
ATOM 1391 N N . ALA A 1 182 ? -7.718 -6.342 8.360 1.00 97.56 182 ALA A N 1
ATOM 1392 C CA . ALA A 1 182 ? -6.255 -6.291 8.377 1.00 97.56 182 ALA A CA 1
ATOM 1393 C C . ALA A 1 182 ? -5.700 -6.658 9.764 1.00 97.56 182 ALA A C 1
ATOM 1395 O O . ALA A 1 182 ? -6.276 -6.287 10.794 1.00 97.56 182 ALA A O 1
ATOM 1396 N N . ASN A 1 183 ? -4.555 -7.337 9.803 1.00 95.69 183 ASN A N 1
ATOM 1397 C CA . ASN A 1 183 ? -3.882 -7.661 11.052 1.00 95.69 183 ASN A CA 1
ATOM 1398 C C . ASN A 1 183 ? -3.408 -6.382 11.758 1.00 95.69 183 ASN A C 1
ATOM 1400 O O . ASN A 1 183 ? -2.542 -5.666 11.254 1.00 95.69 183 ASN A O 1
ATOM 1404 N N . VAL A 1 184 ? -3.932 -6.124 12.958 1.00 96.19 184 VAL A N 1
ATOM 1405 C CA . VAL A 1 184 ? -3.625 -4.916 13.742 1.00 96.19 184 VAL A CA 1
ATOM 1406 C C . VAL A 1 184 ? -2.141 -4.805 14.127 1.00 96.19 184 VAL A C 1
ATOM 1408 O O . VAL A 1 184 ? -1.616 -3.700 14.251 1.00 96.19 184 VAL A O 1
ATOM 1411 N N . GLU A 1 185 ? -1.442 -5.938 14.230 1.00 92.69 185 GLU A N 1
ATOM 1412 C CA . GLU A 1 185 ? 0.003 -6.002 14.499 1.00 92.69 185 GLU A CA 1
ATOM 1413 C C . GLU A 1 185 ? 0.861 -5.707 13.250 1.00 92.69 185 GLU A C 1
ATOM 1415 O O . GLU A 1 185 ? 2.093 -5.659 13.313 1.00 92.69 185 GLU A O 1
ATOM 1420 N N . GLY A 1 186 ? 0.232 -5.523 12.083 1.00 87.81 186 GLY A N 1
ATOM 1421 C CA . GLY A 1 186 ? 0.914 -5.419 10.799 1.00 87.81 186 GLY A CA 1
ATOM 1422 C C . GLY A 1 186 ? 1.672 -6.708 10.471 1.00 87.81 186 GLY A C 1
ATOM 1423 O O . GLY A 1 186 ? 1.121 -7.806 10.549 1.00 87.81 186 GLY A O 1
ATOM 1424 N N . ALA A 1 187 ? 2.952 -6.582 10.115 1.00 83.38 187 ALA A N 1
ATOM 1425 C CA . ALA A 1 187 ? 3.831 -7.724 9.849 1.00 83.38 187 ALA A CA 1
ATOM 1426 C C . ALA A 1 187 ? 4.949 -7.884 10.892 1.00 83.38 187 ALA A C 1
ATOM 1428 O O . ALA A 1 187 ? 5.974 -8.507 10.605 1.00 83.38 187 ALA A O 1
ATOM 1429 N N . ALA A 1 188 ? 4.744 -7.378 12.114 1.00 67.81 188 ALA A N 1
ATOM 1430 C CA . ALA A 1 188 ? 5.638 -7.646 13.236 1.00 67.81 188 ALA A CA 1
ATOM 1431 C C . ALA A 1 188 ? 5.763 -9.167 13.466 1.00 67.81 188 ALA A C 1
ATOM 1433 O O . ALA A 1 188 ? 4.809 -9.869 13.812 1.00 67.81 188 ALA A O 1
ATOM 1434 N N . VAL A 1 189 ? 6.954 -9.710 13.207 1.00 59.03 189 VAL A N 1
ATOM 1435 C CA . VAL A 1 189 ? 7.220 -11.150 13.265 1.00 59.03 189 VAL A CA 1
ATOM 1436 C C . VAL A 1 189 ? 7.454 -11.569 14.717 1.00 59.03 189 VAL A C 1
ATOM 1438 O O . VAL A 1 189 ? 8.484 -11.257 15.303 1.00 59.03 189 VAL A O 1
ATOM 1441 N N . ARG A 1 190 ? 6.562 -12.390 15.285 1.00 51.22 190 ARG A N 1
ATOM 1442 C CA . ARG A 1 190 ? 6.704 -12.956 16.649 1.00 51.22 190 ARG A CA 1
ATOM 1443 C C . ARG A 1 190 ? 7.762 -14.071 16.790 1.00 51.22 190 ARG A C 1
ATOM 1445 O O . ARG A 1 190 ? 7.752 -14.798 17.778 1.00 51.22 190 ARG A O 1
ATOM 1452 N N . ASN A 1 191 ? 8.673 -14.241 15.827 1.00 45.12 191 ASN A N 1
ATOM 1453 C CA . ASN A 1 191 ? 9.477 -15.467 15.679 1.00 45.12 191 ASN A CA 1
ATOM 1454 C C . ASN A 1 191 ? 11.001 -15.251 15.604 1.00 45.12 191 ASN A C 1
ATOM 1456 O O . ASN A 1 191 ? 11.666 -15.859 14.769 1.00 45.12 191 ASN A O 1
ATOM 1460 N N . GLY A 1 192 ? 11.570 -14.439 16.501 1.00 45.25 192 GLY A N 1
ATOM 1461 C CA . GLY A 1 192 ? 12.968 -14.577 16.956 1.00 45.25 192 GLY A CA 1
ATOM 1462 C C . GLY A 1 192 ? 14.096 -14.425 15.920 1.00 45.25 192 GLY A C 1
ATOM 1463 O O . GLY A 1 192 ? 15.253 -14.671 16.253 1.00 45.25 192 GLY A O 1
ATOM 1464 N N . GLN A 1 193 ? 13.795 -14.029 14.685 1.00 46.81 193 GLN A N 1
ATOM 1465 C CA . GLN A 1 193 ? 14.772 -13.671 13.662 1.00 46.81 193 GLN A CA 1
ATOM 1466 C C . GLN A 1 193 ? 14.746 -12.152 13.505 1.00 46.81 193 GLN A C 1
ATOM 1468 O O . GLN A 1 193 ? 13.778 -11.582 13.018 1.00 46.81 193 GLN A O 1
ATOM 1473 N N . GLU A 1 194 ? 15.818 -11.552 14.008 1.00 46.25 194 GLU A N 1
ATOM 1474 C CA . GLU A 1 194 ? 16.301 -10.170 13.952 1.00 46.25 194 GLU A CA 1
ATOM 1475 C C . GLU A 1 194 ? 15.764 -9.296 12.796 1.00 46.25 194 GLU A C 1
ATOM 1477 O O . GLU A 1 194 ? 16.467 -8.950 11.850 1.00 46.25 194 GLU A O 1
ATOM 1482 N N . SER A 1 195 ? 14.503 -8.888 12.895 1.00 52.78 195 SER A N 1
ATOM 1483 C CA . SER A 1 195 ? 13.990 -7.699 12.229 1.00 52.78 195 SER A CA 1
ATOM 1484 C C . SER A 1 195 ? 12.975 -7.045 13.156 1.00 52.78 195 SER A C 1
ATOM 1486 O O . SER A 1 195 ? 11.859 -7.528 13.332 1.00 52.78 195 SER A O 1
ATOM 1488 N N . THR A 1 196 ? 13.412 -5.974 13.814 1.00 59.03 196 THR A N 1
ATOM 1489 C CA . THR A 1 196 ? 12.589 -5.076 14.626 1.00 59.03 196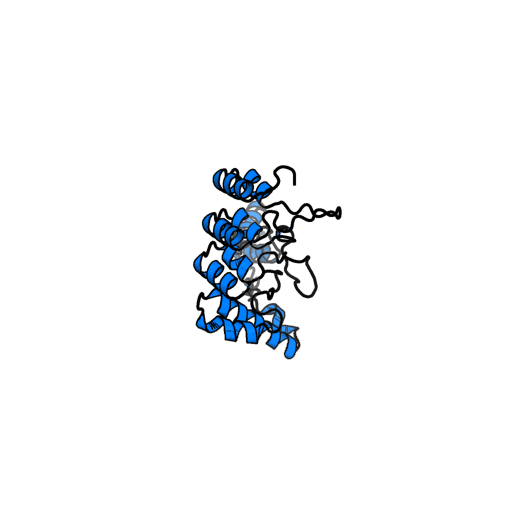 THR A CA 1
ATOM 1490 C C . THR A 1 196 ? 11.733 -4.225 13.688 1.00 59.03 196 THR A C 1
ATOM 1492 O O . THR A 1 196 ? 12.012 -3.047 13.480 1.00 59.03 196 THR A O 1
ATOM 1495 N N . ALA A 1 197 ? 10.769 -4.844 13.009 1.00 70.81 197 ALA A N 1
ATOM 1496 C CA . ALA A 1 197 ? 9.759 -4.088 12.286 1.00 70.81 197 ALA A CA 1
ATOM 1497 C C . ALA A 1 197 ? 8.839 -3.451 13.329 1.00 70.81 197 ALA A C 1
ATOM 1499 O O . ALA A 1 197 ? 8.182 -4.178 14.076 1.00 70.81 197 ALA A O 1
ATOM 1500 N N . ASP A 1 198 ? 8.833 -2.119 13.397 1.00 83.50 198 ASP A N 1
ATOM 1501 C CA . ASP A 1 198 ? 7.982 -1.404 14.343 1.00 83.50 198 ASP A CA 1
ATOM 1502 C C . ASP A 1 198 ? 6.511 -1.761 14.091 1.00 83.50 198 ASP A C 1
ATOM 1504 O O . ASP A 1 198 ? 6.020 -1.706 12.955 1.00 83.50 198 ASP A O 1
ATOM 1508 N N . THR A 1 199 ? 5.795 -2.132 15.152 1.00 91.50 199 THR A N 1
ATOM 1509 C CA . THR A 1 199 ? 4.360 -2.407 15.048 1.00 91.50 199 THR A CA 1
ATOM 1510 C C . THR A 1 199 ? 3.613 -1.107 14.736 1.00 91.50 199 THR A C 1
ATOM 1512 O O . THR A 1 199 ? 4.082 -0.013 15.083 1.00 91.50 199 THR A O 1
ATOM 1515 N N . PRO A 1 200 ? 2.421 -1.168 14.116 1.00 95.12 200 PRO A N 1
ATOM 1516 C CA . PRO A 1 200 ? 1.598 0.024 13.922 1.00 95.12 200 PRO A CA 1
ATOM 1517 C C . PRO A 1 200 ? 1.399 0.817 15.227 1.00 95.12 200 PRO A C 1
ATOM 1519 O O . PRO A 1 200 ? 1.478 2.046 15.235 1.00 95.12 200 PRO A O 1
ATOM 1522 N N . LEU A 1 201 ? 1.229 0.127 16.360 1.00 95.69 201 LEU A N 1
ATOM 1523 C CA . LEU A 1 201 ? 1.080 0.768 17.665 1.00 95.69 201 LEU A CA 1
ATOM 1524 C C . LEU A 1 201 ? 2.360 1.485 18.127 1.00 95.69 201 LEU A C 1
ATOM 1526 O O . LEU A 1 201 ? 2.274 2.601 18.651 1.00 95.69 201 LEU A O 1
ATOM 1530 N N . GLN A 1 202 ? 3.535 0.886 17.914 1.00 93.56 202 GLN A N 1
ATOM 1531 C CA . GLN A 1 202 ? 4.826 1.510 18.223 1.00 93.56 202 GLN A CA 1
ATOM 1532 C C . GLN A 1 202 ? 5.040 2.785 17.393 1.00 93.56 202 GLN A C 1
ATOM 1534 O O . GLN A 1 202 ? 5.393 3.822 17.960 1.00 93.56 202 GLN A O 1
ATOM 1539 N N . LEU A 1 203 ? 4.730 2.757 16.090 1.00 93.56 203 LEU A N 1
ATOM 1540 C CA . LEU A 1 203 ? 4.812 3.937 15.217 1.00 93.56 203 LEU A CA 1
ATOM 1541 C C . LEU A 1 203 ? 3.854 5.053 15.657 1.00 93.56 203 LEU A C 1
ATOM 1543 O O . LEU A 1 203 ? 4.266 6.207 15.793 1.00 93.56 203 LEU A O 1
ATOM 1547 N N . ALA A 1 204 ? 2.589 4.719 15.933 1.00 96.38 204 ALA A N 1
ATOM 1548 C CA . ALA A 1 204 ? 1.597 5.686 16.407 1.00 96.38 204 ALA A CA 1
ATOM 1549 C C . ALA A 1 204 ? 2.016 6.338 17.738 1.00 96.38 204 ALA A C 1
ATOM 1551 O O . ALA A 1 204 ? 1.847 7.547 17.930 1.00 96.38 204 ALA A O 1
ATOM 1552 N N . SER A 1 205 ? 2.606 5.543 18.635 1.00 95.62 205 SER A N 1
ATOM 1553 C CA . SER A 1 205 ? 3.114 5.998 19.932 1.00 95.62 205 SER A CA 1
ATOM 1554 C C . SER A 1 205 ? 4.339 6.898 19.782 1.00 95.62 205 SER A C 1
ATOM 1556 O O . SER A 1 205 ? 4.390 7.962 20.400 1.00 95.62 205 SER A O 1
ATOM 1558 N N . ALA A 1 206 ? 5.294 6.521 18.926 1.00 93.88 206 ALA A N 1
ATOM 1559 C CA . ALA A 1 206 ? 6.482 7.321 18.632 1.00 93.88 206 ALA A CA 1
ATOM 1560 C C . ALA A 1 206 ? 6.124 8.679 18.003 1.00 93.88 206 ALA A C 1
ATOM 1562 O O . ALA A 1 206 ? 6.757 9.690 18.306 1.00 93.88 206 ALA A O 1
ATOM 1563 N N . ALA A 1 207 ? 5.071 8.719 17.182 1.00 94.19 207 ALA A N 1
ATOM 1564 C CA . ALA A 1 207 ? 4.534 9.951 16.608 1.00 94.19 207 ALA A CA 1
ATOM 1565 C C . ALA A 1 207 ? 3.710 10.798 17.603 1.00 94.19 207 ALA A C 1
ATOM 1567 O O . ALA A 1 207 ? 3.364 11.938 17.292 1.00 94.19 207 ALA A O 1
ATOM 1568 N N . GLY A 1 208 ? 3.364 10.267 18.784 1.00 95.38 208 GLY A N 1
ATOM 1569 C CA . GLY A 1 208 ? 2.502 10.943 19.761 1.00 95.38 208 GLY A CA 1
ATOM 1570 C C . GLY A 1 208 ? 1.045 11.096 19.304 1.00 95.38 208 GLY A C 1
ATOM 1571 O O . GLY A 1 208 ? 0.335 11.980 19.788 1.00 95.38 208 GLY A O 1
ATOM 1572 N N . ASN A 1 209 ? 0.588 10.263 18.364 1.00 96.56 209 ASN A N 1
ATOM 1573 C CA . ASN A 1 209 ? -0.765 10.335 17.822 1.00 96.56 209 ASN A CA 1
ATOM 1574 C C . ASN A 1 209 ? -1.749 9.560 18.716 1.00 96.56 209 ASN A C 1
ATOM 1576 O O . ASN A 1 209 ? -2.034 8.384 18.491 1.00 96.56 209 ASN A O 1
ATOM 1580 N N . TYR A 1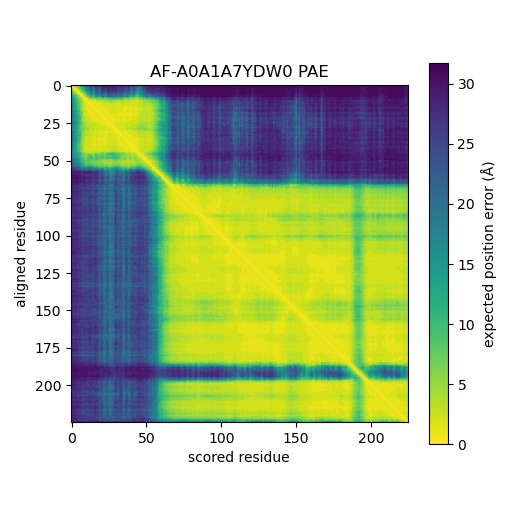 210 ? -2.271 10.235 19.743 1.00 97.00 210 TYR A N 1
ATOM 1581 C CA . TYR A 1 210 ? -3.185 9.645 20.730 1.00 97.00 210 TYR A CA 1
ATOM 1582 C C . TYR A 1 210 ? -4.450 9.033 20.121 1.00 97.00 210 TYR A C 1
ATOM 1584 O O . TYR A 1 210 ? -4.929 8.010 20.613 1.00 97.00 210 TYR A O 1
ATOM 1592 N N . GLU A 1 211 ? -5.000 9.649 19.074 1.00 98.12 211 GLU A N 1
ATOM 1593 C CA . GLU A 1 211 ? -6.203 9.149 18.407 1.00 98.12 211 GLU A CA 1
ATOM 1594 C C . GLU A 1 211 ? -5.909 7.826 17.692 1.00 98.12 211 GLU A C 1
ATOM 1596 O O . GLU A 1 211 ? -6.629 6.847 17.886 1.00 98.12 211 GLU A O 1
ATOM 1601 N N . MET A 1 212 ? -4.785 7.753 16.972 1.00 98.38 212 MET A N 1
ATOM 1602 C CA . MET A 1 212 ? -4.327 6.527 16.314 1.00 98.38 212 MET A CA 1
ATOM 1603 C C . MET A 1 212 ? -4.010 5.408 17.314 1.00 98.38 212 MET A C 1
ATOM 1605 O O . MET A 1 212 ? -4.422 4.267 17.116 1.00 98.38 212 MET A O 1
ATOM 1609 N N . VAL A 1 213 ? -3.321 5.729 18.415 1.00 98.06 213 VAL A N 1
ATOM 1610 C CA . VAL A 1 213 ? -3.035 4.773 19.500 1.00 98.06 213 VAL A CA 1
ATOM 1611 C C . VAL A 1 213 ? -4.334 4.222 20.088 1.00 98.06 213 VAL A C 1
ATOM 1613 O O . VAL A 1 213 ? -4.479 3.011 20.250 1.00 98.06 213 VAL A O 1
ATOM 1616 N N . SER A 1 214 ? -5.300 5.100 20.367 1.00 98.06 214 SER A N 1
ATOM 1617 C CA . SER A 1 214 ? -6.602 4.701 20.909 1.00 98.06 214 SER A CA 1
ATOM 1618 C C . SER A 1 214 ? -7.364 3.800 19.937 1.00 98.06 214 SER A C 1
ATOM 1620 O O . SER A 1 214 ? -7.940 2.800 20.365 1.00 98.06 214 SER A O 1
ATOM 1622 N N . LEU A 1 215 ? -7.335 4.119 18.637 1.00 98.38 215 LEU A N 1
ATOM 1623 C CA . LEU A 1 215 ? -7.944 3.298 17.593 1.00 98.38 215 LEU A CA 1
ATOM 1624 C C . LEU A 1 215 ? -7.312 1.900 17.548 1.00 98.38 215 LEU A C 1
ATOM 1626 O O . LEU A 1 215 ? -8.034 0.912 17.643 1.00 98.38 215 LEU A O 1
ATOM 1630 N N . LEU A 1 216 ? -5.984 1.802 17.459 1.00 98.00 216 LEU A N 1
ATOM 1631 C CA . LEU A 1 216 ? -5.275 0.519 17.372 1.00 98.00 216 LEU A CA 1
ATOM 1632 C C . LEU A 1 216 ? -5.511 -0.361 18.612 1.00 98.00 216 LEU A C 1
ATOM 1634 O O . LEU A 1 216 ? -5.837 -1.540 18.473 1.00 98.00 216 LEU A O 1
ATOM 1638 N N . LEU A 1 217 ? -5.451 0.212 19.820 1.00 97.75 217 LEU A N 1
ATOM 1639 C CA . LEU A 1 217 ? -5.765 -0.505 21.064 1.00 97.75 217 LEU A CA 1
ATOM 1640 C C . LEU A 1 217 ? -7.225 -0.978 21.107 1.00 97.75 217 LEU A C 1
ATOM 1642 O O . LEU A 1 217 ? -7.500 -2.104 21.521 1.00 97.75 217 LEU A O 1
ATOM 1646 N N . ALA A 1 218 ? -8.169 -0.157 20.638 1.00 97.81 218 ALA A N 1
ATOM 1647 C CA . ALA A 1 218 ? -9.576 -0.546 20.546 1.00 97.81 218 ALA A CA 1
ATOM 1648 C C . ALA A 1 218 ? -9.814 -1.693 19.547 1.00 97.81 218 ALA A C 1
ATOM 1650 O O . ALA A 1 218 ? -10.804 -2.415 19.674 1.00 97.81 218 ALA A O 1
ATOM 1651 N N . ARG A 1 219 ? -8.911 -1.880 18.575 1.00 97.19 219 ARG A N 1
ATOM 1652 C CA . ARG A 1 219 ? -8.908 -3.011 17.631 1.00 97.19 219 ARG A CA 1
ATOM 1653 C C . ARG A 1 219 ? -8.033 -4.186 18.080 1.00 97.19 219 ARG A C 1
ATOM 1655 O O . ARG A 1 219 ? -7.882 -5.140 17.326 1.00 97.19 219 ARG A O 1
ATOM 1662 N N . GLY A 1 220 ? -7.525 -4.156 19.313 1.00 94.88 220 GLY A N 1
ATOM 1663 C CA . GLY A 1 220 ? -6.837 -5.285 19.937 1.00 94.88 220 GLY A CA 1
ATOM 1664 C C . GLY A 1 220 ? -5.325 -5.332 19.729 1.00 94.88 220 GLY A C 1
ATOM 1665 O O . GLY A 1 220 ? -4.760 -6.404 19.921 1.00 94.88 220 GLY A O 1
ATOM 1666 N N . ALA A 1 221 ? -4.683 -4.216 19.362 1.00 94.81 221 ALA A N 1
ATOM 1667 C CA . ALA A 1 221 ? -3.222 -4.134 19.337 1.00 94.81 221 ALA A CA 1
ATOM 1668 C C . ALA A 1 221 ? -2.622 -4.442 20.720 1.00 94.81 221 ALA A C 1
ATOM 1670 O O . ALA A 1 221 ? -3.106 -3.920 21.732 1.00 94.81 221 ALA A O 1
ATOM 1671 N N . ASP A 1 222 ? -1.565 -5.251 20.772 1.00 92.06 222 ASP A N 1
ATOM 1672 C CA . ASP A 1 222 ? -0.867 -5.582 22.015 1.00 92.06 222 ASP A CA 1
ATOM 1673 C C . ASP A 1 222 ? 0.115 -4.455 22.401 1.00 92.06 222 ASP A C 1
ATOM 1675 O O . ASP A 1 222 ? 1.084 -4.202 21.689 1.00 92.06 222 ASP A O 1
ATOM 1679 N N . PRO A 1 223 ? -0.073 -3.766 23.544 1.00 88.69 223 PRO A N 1
ATOM 1680 C CA . PRO A 1 223 ? 0.852 -2.726 23.997 1.00 88.69 223 PRO A CA 1
ATOM 1681 C C . PRO A 1 223 ? 2.249 -3.244 24.368 1.00 88.69 223 PRO A C 1
ATOM 1683 O O . PRO A 1 223 ? 3.136 -2.430 24.633 1.00 88.69 223 PRO A O 1
ATOM 1686 N N . LEU A 1 224 ? 2.440 -4.565 24.445 1.00 85.00 224 LEU A N 1
ATOM 1687 C CA . LEU A 1 224 ? 3.701 -5.218 24.802 1.00 85.00 224 LEU A CA 1
ATOM 1688 C C . LEU A 1 224 ? 4.337 -5.995 23.635 1.00 85.00 224 LEU A C 1
ATOM 1690 O O . LEU A 1 224 ? 5.321 -6.700 23.873 1.00 85.00 224 LEU A O 1
ATOM 1694 N N . SER A 1 225 ? 3.774 -5.888 22.422 1.00 72.81 225 SER A N 1
ATOM 1695 C CA . SER A 1 225 ? 4.281 -6.520 21.192 1.00 72.81 225 SER A CA 1
ATOM 1696 C C . SER A 1 225 ? 5.705 -6.096 20.851 1.00 72.81 225 SER A C 1
ATOM 1698 O O . SER A 1 225 ? 5.961 -4.865 20.899 1.00 72.81 225 SER A O 1
#

Radius of gyration: 23.7 Å; Cα contacts (8 Å, |Δi|>4): 296; chains: 1; bounding box: 64×64×50 Å

Nearest PDB structures (foldseek):
  8ffn-assembly1_D  TM=6.472E-01  e=3.388E-03  Oryctolagus cuniculus
  8fob-assembly1_A  TM=6.579E-01  e=4.743E-03  Homo sapiens
  8ffo-assembly1_A  TM=6.101E-01  e=2.933E-03  Oryctolagus cuniculus
  8fhi-assembly1_A  TM=5.781E-01  e=2.539E-03  Oryctolagus cuniculus
  6o1u-assembly1_A  TM=5.530E-01  e=6.031E-03  Oryctolagus cuniculus

Mean predicted aligned error: 13.02 Å

Foldseek 3Di:
DDPPPVDDPQDDVVQLVVQQVVVCVVVPHPDRDPLSSQVSCVVRPPPDDDPHDPPDCPVPDVVLVPDDPVVNQLLVLQVVLLVLLLVLDLVSQVVSQVSQDPCRQNDADLQQDGSLLVCLLVLPLSSNVSSVVSPHDQQRFRDPQDPRNPNHDPLRGRATSLLSNLLNPSVSSNVVSLVSPHDLQRRQDPDPPDDPNDGSLNSCVVVVPPVSNVVSVVSPDDPVD

InterPro domains:
  IPR002110 Ankyrin repeat [PF00023] (111-140)
  IPR002110 Ankyrin repeat [PF12796] (156-223)
  IPR002110 Ankyrin repeat [PS50088] (111-143)
  IPR002110 Ankyrin repeat [PS50088] (157-189)
  IPR002110 Ankyrin repeat [PS50088] (196-225)
  IPR002110 Ankyrin repeat [SM00248] (111-140)
  IPR002110 Ankyrin repeat [SM00248] (157-186)
  IPR002110 Ankyrin repeat [SM00248] (196-225)
  IPR036770 Ankyrin repeat-containing domain superfamily [G3DSA:1.25.40.20] (82-225)
  IPR036770 Ankyrin repeat-containing domain superfamily [SSF48403] (82-223)
  IPR052089 Ankyrin repeat and BTB/POZ domain-containing protein [PTHR46071] (1-224)

Secondary structure (DSSP, 8-state):
-----SS--PPPHHHHHHHHHHHHHHTT-SS--HHHHHHHHHHHSTT--PPP-----TTTTGGGGGS-HHHHHHHHHHHHHHHHHHTT-GGGHHHHHHHHGGGGGG---TTS--HHHHHHHHT-HHHHHHHHHTT--TTPPPPPS-SSSTT--GGGTT--HHHHHHHTT-HHHHHHHHHTT--TTTT---SSSS-----HHHHHHHTT-HHHHHHHHHTT--TT-

Organism: NCBI:txid60296

pLDDT: mean 85.8, std 15.89, range [36.44, 98.75]

Sequence (225 aa):
LSKERPFLLLPPLMEWMRVAIVHAEHRKSLLVDSDDVRQTARLLLPGLDCEPRQLRPECCFSSFKRLDSKAAIDKFNLDLGFRMLNCGRTDLIGQAIDLLGADGVNSMDDQGMTPLMYACAAGDEALVQMLIDAGANLDVAVPPCSPKHPSVHPDSRHWTALTFAVLHGHIPVVQLLLDAGANVEGAAVRNGQESTADTPLQLASAAGNYEMVSLLLARGADPLS

Solvent-accessible surface area (backbone atoms only — not comparable to full-atom values): 12806 Å² total; per-residue (Å²): 133,86,82,74,69,96,59,86,79,72,75,56,69,68,58,51,51,54,48,12,47,52,51,18,50,74,72,74,40,98,60,74,53,78,60,29,49,46,54,29,42,44,74,69,36,90,89,49,89,56,83,71,81,74,84,66,56,76,73,80,56,67,68,53,83,78,46,54,77,63,60,40,49,55,49,51,31,41,57,49,19,51,51,34,55,73,66,64,46,74,87,36,43,66,59,18,26,65,51,39,43,95,52,22,66,57,37,60,46,49,52,32,45,31,60,51,33,53,25,27,51,71,50,39,53,68,45,35,52,53,37,49,78,70,65,40,68,53,69,54,47,21,52,72,67,36,94,81,17,70,60,29,53,80,87,53,36,38,35,16,28,55,32,36,8,41,73,67,63,28,57,70,44,40,49,52,43,50,75,74,64,37,56,60,50,44,49,49,68,94,70,91,68,97,58,91,44,76,30,36,56,54,48,19,54,75,71,65,38,62,67,54,35,52,51,42,48,75,68,64,37,65,95,84,114